Protein AF-A0A418RKP8-F1 (afdb_monomer_lite)

Foldseek 3Di:
DPPPPDFFPALCQLVVLCVVLVHDLVRLCVQLVHDSVQNVCSSRQNHWPVSVQSSQVSSQKDKFFAQFDPPDDLLLSLVVLCVVVVHDLVNLCVQLVHDSVQNVCSNVVNGTGRNSSSSSCVVSVRHMYIDGDPDDDPDSPPPPPDDPDFDWADPPVVLVLQCVLVVNEAQEELDWCDDDPQTSGHHVYYRYPRNNSLPDQDAEEYEYEHGQDPPGVLSVLVSVQVNLVVVRYQKYKYKYFPDCVDPSNVPRQQQFWKKFFDDDFDFTDDSNDTHDGDPGTIIIIMGHDDPSSVVSVCVSRVVTDIDDRD

Structure (mmCIF, N/CA/C/O backbone):
data_AF-A0A418RKP8-F1
#
_entry.id   AF-A0A418RKP8-F1
#
loop_
_atom_site.group_PDB
_atom_site.id
_atom_site.type_symbol
_atom_site.label_atom_id
_atom_site.label_alt_id
_atom_site.label_comp_id
_atom_site.label_asym_id
_atom_site.label_entity_id
_atom_site.label_seq_id
_atom_site.pdbx_PDB_ins_code
_atom_site.Cartn_x
_atom_site.Cartn_y
_atom_site.Cartn_z
_atom_site.occupancy
_atom_site.B_iso_or_equiv
_atom_site.auth_seq_id
_atom_site.auth_comp_id
_atom_site.auth_asym_id
_atom_site.auth_atom_id
_atom_site.pdbx_PDB_model_num
ATOM 1 N N . MET A 1 1 ? 3.015 -33.831 -12.540 1.00 33.31 1 MET A N 1
ATOM 2 C CA . MET A 1 1 ? 3.960 -32.837 -11.980 1.00 33.31 1 MET A CA 1
ATOM 3 C C . MET A 1 1 ? 3.757 -31.507 -12.689 1.00 33.31 1 MET A C 1
ATOM 5 O O . MET A 1 1 ? 4.254 -31.308 -13.792 1.00 33.31 1 MET A O 1
ATOM 9 N N . THR A 1 2 ? 2.961 -30.619 -12.108 1.00 28.92 2 THR A N 1
ATOM 10 C CA . THR A 1 2 ? 2.737 -29.264 -12.620 1.00 28.92 2 THR A CA 1
ATOM 11 C C . THR A 1 2 ? 4.024 -28.461 -12.438 1.00 28.92 2 THR A C 1
ATOM 13 O O . THR A 1 2 ? 4.381 -28.099 -11.320 1.00 28.92 2 THR A O 1
ATOM 16 N N . LYS A 1 3 ? 4.762 -28.214 -13.532 1.00 33.84 3 LYS A N 1
ATOM 17 C CA . LYS A 1 3 ? 5.873 -27.251 -13.537 1.00 33.84 3 LYS A CA 1
ATOM 18 C C . LYS A 1 3 ? 5.300 -25.907 -13.102 1.00 33.84 3 LYS A C 1
ATOM 20 O O . LYS A 1 3 ? 4.552 -25.290 -13.855 1.00 33.84 3 LYS A O 1
ATOM 25 N N . ASN A 1 4 ? 5.609 -25.485 -11.882 1.00 37.16 4 ASN A N 1
ATOM 26 C CA . ASN A 1 4 ? 5.228 -24.175 -11.384 1.00 37.16 4 ASN A CA 1
ATOM 27 C C . ASN A 1 4 ? 5.977 -23.144 -12.242 1.00 37.16 4 ASN A C 1
ATOM 29 O O . ASN A 1 4 ? 7.199 -23.023 -12.149 1.00 37.16 4 ASN A O 1
ATOM 33 N N . ILE A 1 5 ? 5.281 -22.506 -13.187 1.00 53.69 5 ILE A N 1
ATOM 34 C CA . ILE A 1 5 ? 5.900 -21.567 -14.125 1.00 53.69 5 ILE A CA 1
ATOM 35 C C . ILE A 1 5 ? 6.251 -20.316 -13.326 1.00 53.69 5 ILE A C 1
ATOM 37 O O . ILE A 1 5 ? 5.380 -19.510 -13.001 1.00 53.69 5 ILE A O 1
ATOM 41 N N . PHE A 1 6 ? 7.533 -20.167 -12.998 1.00 59.91 6 PHE A N 1
ATOM 42 C CA . PHE A 1 6 ? 8.054 -18.973 -12.349 1.00 59.91 6 PHE A CA 1
ATOM 43 C C . PHE A 1 6 ? 7.718 -17.735 -13.195 1.00 59.91 6 PHE A C 1
ATOM 45 O O . PHE A 1 6 ? 8.094 -17.648 -14.368 1.00 59.91 6 PHE A O 1
ATOM 52 N N . LYS A 1 7 ? 6.988 -16.786 -12.603 1.00 68.06 7 LYS A N 1
ATOM 53 C CA . LYS A 1 7 ? 6.539 -15.557 -13.261 1.00 68.06 7 LYS A CA 1
ATOM 54 C C . LYS A 1 7 ? 7.324 -14.376 -12.701 1.00 68.06 7 LYS A C 1
ATOM 56 O O . LYS A 1 7 ? 7.274 -14.115 -11.506 1.00 68.06 7 LYS A O 1
ATOM 61 N N . SER A 1 8 ? 8.033 -13.668 -13.575 1.00 76.19 8 SER A N 1
ATOM 62 C CA . SER A 1 8 ? 8.849 -12.511 -13.196 1.00 76.19 8 SER A CA 1
ATOM 63 C C . SER A 1 8 ? 7.986 -11.347 -12.696 1.00 76.19 8 SER A C 1
ATOM 65 O O . SER A 1 8 ? 7.122 -10.840 -13.422 1.00 76.19 8 SER A O 1
ATOM 67 N N . THR A 1 9 ? 8.244 -10.906 -11.463 1.00 77.50 9 THR A N 1
ATOM 68 C CA . THR A 1 9 ? 7.562 -9.765 -10.837 1.00 77.50 9 THR A CA 1
ATOM 69 C C . THR A 1 9 ? 7.905 -8.460 -11.557 1.00 77.50 9 THR A C 1
ATOM 71 O O . THR A 1 9 ? 7.001 -7.725 -11.959 1.00 77.50 9 THR A O 1
ATOM 74 N N . ILE A 1 10 ? 9.189 -8.210 -11.833 1.00 84.19 10 ILE A N 1
ATOM 75 C CA . ILE A 1 10 ? 9.655 -6.989 -12.510 1.00 84.19 10 ILE A CA 1
ATOM 76 C C . ILE A 1 10 ? 9.159 -6.883 -13.959 1.00 84.19 10 ILE A C 1
ATOM 78 O O . ILE A 1 10 ? 8.831 -5.790 -14.416 1.00 84.19 10 ILE A O 1
ATOM 82 N N . ALA A 1 11 ? 8.990 -8.005 -14.667 1.00 87.12 11 ALA A N 1
ATOM 83 C CA . ALA A 1 11 ? 8.389 -8.014 -16.002 1.00 87.12 11 ALA A CA 1
ATOM 84 C C . ALA A 1 11 ? 6.921 -7.573 -15.994 1.00 87.12 11 ALA A C 1
ATOM 86 O O . ALA A 1 11 ? 6.480 -6.806 -16.856 1.00 87.12 11 ALA A O 1
ATOM 87 N N . SER A 1 12 ? 6.161 -8.025 -14.991 1.00 84.44 12 SER A N 1
ATOM 88 C CA . SER A 1 12 ? 4.767 -7.613 -14.831 1.00 84.44 12 SER A CA 1
ATOM 89 C C . SER A 1 12 ? 4.639 -6.126 -14.487 1.00 84.44 12 SER A C 1
ATOM 91 O O . SER A 1 12 ? 3.782 -5.446 -15.058 1.00 84.44 12 SER A O 1
ATOM 93 N N . GLN A 1 13 ? 5.543 -5.604 -13.654 1.00 81.50 13 GLN A N 1
ATOM 94 C CA . GLN A 1 13 ? 5.611 -4.182 -13.316 1.00 81.50 13 GLN A CA 1
ATOM 95 C C . GLN A 1 13 ? 5.997 -3.329 -14.529 1.00 81.50 13 GLN A C 1
ATOM 97 O O . GLN A 1 13 ? 5.378 -2.293 -14.755 1.00 81.50 13 GLN A O 1
ATOM 102 N N . LEU A 1 14 ? 6.923 -3.790 -15.379 1.00 85.44 14 LEU A N 1
ATOM 103 C CA . LEU A 1 14 ? 7.283 -3.093 -16.620 1.00 85.44 14 LEU A CA 1
ATOM 104 C C . LEU A 1 14 ? 6.070 -2.948 -17.555 1.00 85.44 14 LEU A C 1
ATOM 106 O O . LEU A 1 14 ? 5.800 -1.876 -18.101 1.00 85.44 14 LEU A O 1
ATOM 110 N N . LYS A 1 15 ? 5.281 -4.022 -17.686 1.00 87.12 15 LYS A N 1
ATOM 111 C CA . LYS A 1 15 ? 4.036 -4.018 -18.466 1.00 87.12 15 LYS A CA 1
ATOM 112 C C . LYS A 1 15 ? 2.995 -3.059 -17.898 1.00 87.12 15 LYS A C 1
ATOM 114 O O . LYS A 1 15 ? 2.269 -2.4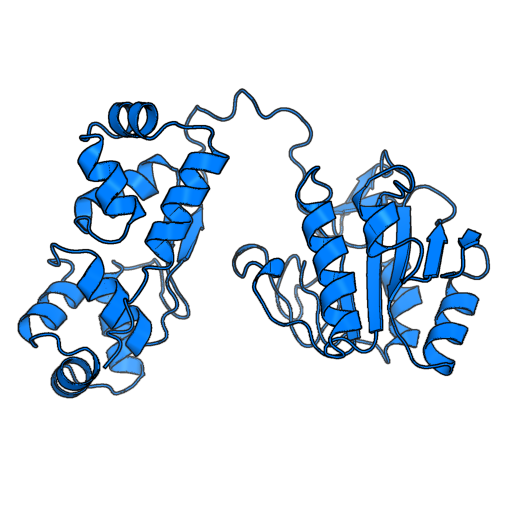14 -18.662 1.00 87.12 15 LYS A O 1
ATOM 119 N N . GLN A 1 16 ? 2.882 -3.002 -16.573 1.00 75.38 16 GLN A N 1
ATOM 120 C CA . GLN A 1 16 ? 1.991 -2.076 -15.885 1.00 75.38 16 GLN A CA 1
ATOM 121 C C . GLN A 1 16 ? 2.446 -0.630 -16.092 1.00 75.38 16 GLN A C 1
ATOM 123 O O . GLN A 1 16 ? 1.629 0.185 -16.505 1.00 75.38 16 GLN A O 1
ATOM 128 N N . ALA A 1 17 ? 3.737 -0.337 -15.935 1.00 73.75 17 ALA A N 1
ATOM 129 C CA . ALA A 1 17 ? 4.309 0.986 -16.161 1.00 73.75 17 ALA A CA 1
ATOM 130 C C . ALA A 1 17 ? 4.039 1.508 -17.577 1.00 73.75 17 ALA A C 1
ATOM 132 O O . ALA A 1 17 ? 3.537 2.622 -17.732 1.00 73.75 17 ALA A O 1
ATOM 133 N N . ARG A 1 18 ? 4.246 0.679 -18.614 1.00 87.25 18 ARG A N 1
ATOM 134 C CA . ARG A 1 18 ? 3.885 1.051 -19.994 1.00 87.25 18 ARG A CA 1
ATOM 135 C C . ARG A 1 18 ? 2.399 1.412 -20.116 1.00 87.25 18 ARG A C 1
ATOM 137 O O . ARG A 1 18 ? 2.048 2.379 -20.789 1.00 87.25 18 ARG A O 1
ATOM 144 N N . ARG A 1 19 ? 1.515 0.616 -19.503 1.00 73.56 19 ARG A N 1
ATOM 145 C CA . ARG A 1 19 ? 0.060 0.854 -19.541 1.00 73.56 19 ARG A CA 1
ATOM 146 C C . ARG A 1 19 ? -0.325 2.137 -18.811 1.00 73.56 19 ARG A C 1
ATOM 148 O O . ARG A 1 19 ? -1.149 2.879 -19.335 1.00 73.56 19 ARG A O 1
ATOM 155 N N . THR A 1 20 ? 0.282 2.412 -17.660 1.00 70.69 20 THR A N 1
ATOM 156 C CA . THR A 1 20 ? 0.087 3.659 -16.908 1.00 70.69 20 THR A CA 1
ATOM 157 C C . THR A 1 20 ? 0.537 4.870 -17.725 1.00 70.69 20 THR A C 1
ATOM 159 O O . THR A 1 20 ? -0.180 5.864 -17.783 1.00 70.69 20 THR A O 1
ATOM 162 N N . ALA A 1 21 ? 1.645 4.748 -18.460 1.00 67.69 21 ALA A N 1
ATOM 163 C CA . ALA A 1 21 ? 2.111 5.754 -19.415 1.00 67.69 21 ALA A CA 1
ATOM 164 C C . ALA A 1 21 ? 1.245 5.857 -20.692 1.00 67.69 21 ALA A C 1
ATOM 166 O O . ALA A 1 21 ? 1.569 6.624 -21.592 1.00 67.69 21 ALA A O 1
ATOM 167 N N . LYS A 1 22 ? 0.155 5.078 -20.803 1.00 78.06 22 LYS A N 1
ATOM 168 C CA . LYS A 1 22 ? -0.743 5.000 -21.972 1.00 78.06 22 LYS A CA 1
ATOM 169 C C . LYS A 1 22 ? -0.028 4.665 -23.291 1.00 78.06 22 LYS A C 1
ATOM 171 O O . LYS A 1 22 ? -0.549 4.935 -24.370 1.00 78.06 22 LYS A O 1
ATOM 176 N N . LEU A 1 23 ? 1.134 4.016 -23.224 1.00 73.69 23 LEU A N 1
ATOM 177 C CA . LEU A 1 23 ? 1.908 3.634 -24.402 1.00 73.69 23 LEU A CA 1
ATOM 178 C C . LEU A 1 23 ? 1.460 2.267 -24.926 1.00 73.69 23 LEU A C 1
ATOM 180 O O . LEU A 1 23 ? 1.312 1.297 -24.174 1.00 73.69 23 LEU A O 1
ATOM 184 N N . THR A 1 24 ? 1.291 2.141 -26.241 1.00 89.06 24 THR A N 1
ATOM 185 C CA . THR A 1 24 ? 1.155 0.817 -26.866 1.00 89.06 24 THR A CA 1
ATOM 186 C C . THR A 1 24 ? 2.517 0.113 -26.902 1.00 89.06 24 THR A C 1
ATOM 188 O O . THR A 1 24 ? 3.559 0.758 -26.791 1.00 89.06 24 THR A O 1
ATOM 191 N N . GLN A 1 25 ? 2.547 -1.218 -27.062 1.00 89.62 25 GLN A N 1
ATOM 192 C CA . GLN A 1 25 ? 3.823 -1.930 -27.257 1.00 89.62 25 GLN A CA 1
ATOM 193 C C . GLN A 1 25 ? 4.569 -1.423 -28.499 1.00 89.62 25 GLN A C 1
ATOM 195 O O . GLN A 1 25 ? 5.792 -1.391 -28.488 1.00 89.62 25 GLN A O 1
ATOM 200 N N . LYS A 1 26 ? 3.832 -1.010 -29.539 1.00 87.06 26 LYS A N 1
ATOM 201 C CA . LYS A 1 26 ? 4.388 -0.411 -30.754 1.00 87.06 26 LYS A CA 1
ATOM 202 C C . LYS A 1 26 ? 5.031 0.945 -30.456 1.00 87.06 26 LYS A C 1
ATOM 204 O O . LYS A 1 26 ? 6.209 1.118 -30.728 1.00 87.06 26 LYS A O 1
ATOM 209 N N . SER A 1 27 ? 4.298 1.845 -29.802 1.00 75.75 27 SER A N 1
ATOM 210 C CA . SER A 1 27 ? 4.797 3.181 -29.450 1.00 75.75 27 SER A CA 1
ATOM 211 C C . SER A 1 27 ? 6.017 3.114 -28.526 1.00 75.75 27 SER A C 1
ATOM 213 O O . SER A 1 27 ? 6.982 3.835 -28.730 1.00 75.75 27 SER A O 1
ATOM 215 N N . LEU A 1 28 ? 6.023 2.213 -27.534 1.00 80.94 28 LEU A N 1
ATOM 216 C CA . LEU A 1 28 ? 7.197 2.034 -26.673 1.00 80.94 28 LEU A CA 1
ATOM 217 C C . LEU A 1 28 ? 8.393 1.448 -27.440 1.00 80.94 28 LEU A C 1
ATOM 219 O O . LEU A 1 28 ? 9.523 1.857 -27.201 1.00 80.94 28 LEU A O 1
ATOM 223 N N . ALA A 1 29 ? 8.155 0.503 -28.354 1.00 84.31 29 ALA A N 1
ATOM 224 C CA . ALA A 1 29 ? 9.203 -0.070 -29.195 1.00 84.31 29 ALA A CA 1
ATOM 225 C C . ALA A 1 29 ? 9.891 1.009 -30.052 1.00 84.31 29 ALA A C 1
ATOM 227 O O . ALA A 1 29 ? 11.118 1.040 -30.116 1.00 84.31 29 ALA A O 1
ATOM 228 N N . GLU A 1 30 ? 9.107 1.928 -30.624 1.00 78.00 30 GLU A N 1
ATOM 229 C CA . GLU A 1 30 ? 9.600 3.087 -31.379 1.00 78.00 30 GLU A CA 1
ATOM 230 C C . GLU A 1 30 ? 10.429 4.034 -30.495 1.00 78.00 30 GLU A C 1
ATOM 232 O O . GLU A 1 30 ? 11.553 4.364 -30.861 1.00 78.00 30 GLU A O 1
ATOM 237 N N . ILE A 1 31 ? 9.940 4.394 -29.299 1.00 74.81 31 ILE A N 1
ATOM 238 C CA . ILE A 1 31 ? 10.651 5.298 -28.370 1.00 74.81 31 ILE A CA 1
ATOM 239 C C . ILE A 1 31 ? 11.992 4.703 -27.909 1.00 74.81 31 ILE A C 1
ATOM 241 O O . ILE A 1 31 ? 13.003 5.397 -27.871 1.00 74.81 31 ILE A O 1
ATOM 245 N N . VAL A 1 32 ? 12.018 3.416 -27.551 1.00 81.56 32 VAL A N 1
ATOM 246 C CA . VAL A 1 32 ? 13.231 2.738 -27.049 1.00 81.56 32 VAL A CA 1
ATOM 247 C C . VAL A 1 32 ? 14.201 2.388 -28.196 1.00 81.56 32 VAL A C 1
ATOM 249 O O . VAL A 1 32 ? 15.379 2.087 -27.962 1.00 81.56 32 VAL A O 1
ATOM 252 N N . GLY A 1 33 ? 13.718 2.379 -29.443 1.00 86.31 33 GLY A N 1
ATOM 253 C CA . GLY A 1 33 ? 14.464 1.915 -30.612 1.00 86.31 33 GLY A CA 1
ATOM 254 C C . GLY A 1 33 ? 14.723 0.406 -30.577 1.00 86.31 33 GLY A C 1
ATOM 255 O O . GLY A 1 33 ? 15.864 -0.034 -30.719 1.00 86.31 33 GLY A O 1
ATOM 256 N N . VAL A 1 34 ? 13.689 -0.397 -30.307 1.00 90.38 34 VAL A N 1
ATOM 257 C CA . VAL A 1 34 ? 13.746 -1.874 -30.299 1.00 90.38 34 VAL A CA 1
ATOM 258 C C . VAL A 1 34 ? 12.549 -2.471 -31.037 1.00 90.38 34 VAL A C 1
ATOM 260 O O . VAL A 1 34 ? 11.602 -1.776 -31.383 1.00 90.38 34 VAL A O 1
ATOM 263 N N . SER A 1 35 ? 12.558 -3.783 -31.277 1.00 94.38 35 SER A N 1
ATOM 264 C CA . SER A 1 35 ? 11.435 -4.458 -31.934 1.00 94.38 35 SER A CA 1
ATOM 265 C C . SER A 1 35 ? 10.233 -4.658 -30.989 1.00 94.38 35 SER A C 1
ATOM 267 O O . SER A 1 35 ? 10.391 -4.829 -29.777 1.00 94.38 35 SER A O 1
ATOM 269 N N . ILE A 1 36 ? 9.012 -4.728 -31.534 1.00 95.06 36 ILE A N 1
ATOM 270 C CA . ILE A 1 36 ? 7.803 -5.077 -30.756 1.00 95.06 36 ILE A CA 1
ATOM 271 C C . ILE A 1 36 ? 7.951 -6.444 -30.050 1.00 95.06 36 ILE A C 1
ATOM 273 O O . ILE A 1 36 ? 7.583 -6.546 -28.873 1.00 95.06 36 ILE A O 1
ATOM 277 N N . PRO A 1 37 ? 8.502 -7.500 -30.692 1.00 96.38 37 PRO A N 1
ATOM 278 C CA . PRO A 1 37 ? 8.840 -8.744 -30.002 1.00 96.38 37 PRO A CA 1
ATOM 279 C C . PRO A 1 37 ? 9.748 -8.552 -28.783 1.00 96.38 37 PRO A C 1
ATOM 281 O O . PRO A 1 37 ? 9.503 -9.188 -27.759 1.00 96.38 37 PRO A O 1
ATOM 284 N N . THR A 1 38 ? 10.733 -7.650 -28.844 1.00 92.81 38 THR A N 1
ATOM 285 C CA . THR A 1 38 ? 11.620 -7.339 -27.710 1.00 92.81 38 THR A CA 1
ATOM 286 C C . THR A 1 38 ? 10.832 -6.783 -26.521 1.00 92.81 38 THR A C 1
ATOM 288 O O . THR A 1 38 ? 11.013 -7.259 -25.400 1.00 92.81 38 THR A O 1
ATOM 291 N N . ILE A 1 39 ? 9.889 -5.858 -26.757 1.00 93.62 39 ILE A N 1
ATOM 292 C CA . ILE A 1 39 ? 8.984 -5.356 -25.706 1.00 93.62 39 ILE A CA 1
ATOM 293 C C . ILE A 1 39 ? 8.151 -6.501 -25.114 1.00 93.62 39 ILE A C 1
ATOM 295 O O . ILE A 1 39 ? 8.071 -6.647 -23.895 1.00 93.62 39 ILE A O 1
ATOM 299 N N . ARG A 1 40 ? 7.558 -7.358 -25.957 1.00 94.50 40 ARG A N 1
ATOM 300 C CA . ARG A 1 40 ? 6.753 -8.507 -25.495 1.00 94.50 40 ARG A CA 1
ATOM 301 C C . ARG A 1 40 ? 7.567 -9.480 -24.645 1.00 94.50 40 ARG A C 1
ATOM 303 O O . ARG A 1 40 ? 7.077 -9.964 -23.625 1.00 94.50 40 ARG A O 1
ATOM 310 N N . GLN A 1 41 ? 8.797 -9.776 -25.056 1.00 92.62 41 GLN A N 1
ATOM 311 C CA . GLN A 1 41 ? 9.688 -10.665 -24.317 1.00 92.62 41 GLN A CA 1
ATOM 312 C C . GLN A 1 41 ? 10.065 -10.062 -22.961 1.00 92.62 41 GLN A C 1
ATOM 314 O O . GLN A 1 41 ? 9.939 -10.759 -21.953 1.00 92.62 41 GLN A O 1
ATOM 319 N N . ALA A 1 42 ? 10.414 -8.773 -22.910 1.00 91.75 42 ALA A N 1
ATOM 320 C CA . ALA A 1 42 ? 10.696 -8.059 -21.664 1.00 91.75 42 ALA A CA 1
ATOM 321 C C . ALA A 1 42 ? 9.495 -8.081 -20.699 1.00 91.75 42 ALA A C 1
ATOM 323 O O . ALA A 1 42 ? 9.640 -8.484 -19.549 1.00 91.75 42 ALA A O 1
ATOM 324 N N . GLU A 1 43 ? 8.287 -7.771 -21.181 1.00 92.06 43 GLU A N 1
ATOM 325 C CA . GLU A 1 43 ? 7.046 -7.798 -20.381 1.00 92.06 43 GLU A CA 1
ATOM 326 C C . GLU A 1 43 ? 6.611 -9.200 -19.927 1.00 92.06 43 GLU A C 1
ATOM 328 O O . GLU A 1 43 ? 5.778 -9.339 -19.029 1.00 92.06 43 GLU A O 1
ATOM 333 N N . SER A 1 44 ? 7.133 -10.250 -20.563 1.00 88.38 44 SER A N 1
ATOM 334 C CA . SER A 1 44 ? 6.867 -11.646 -20.191 1.00 88.38 44 SER A CA 1
ATOM 335 C C . SER A 1 44 ? 7.967 -12.271 -19.328 1.00 88.38 44 SER A C 1
ATOM 337 O O . SER A 1 44 ? 7.827 -13.424 -18.924 1.00 88.38 44 SER A O 1
ATOM 339 N N . GLY A 1 45 ? 9.054 -11.539 -19.054 1.00 86.44 45 GLY A N 1
ATOM 340 C CA . GLY A 1 45 ? 10.216 -12.034 -18.308 1.00 86.44 45 GLY A CA 1
ATOM 341 C C . GLY A 1 45 ? 11.136 -12.958 -19.113 1.00 86.44 45 GLY A C 1
ATOM 342 O O . GLY A 1 45 ? 12.021 -13.593 -18.548 1.00 86.44 45 GLY A O 1
ATOM 343 N N . LYS A 1 46 ? 10.929 -13.053 -20.433 1.00 87.75 46 LYS A N 1
ATOM 344 C CA . LYS A 1 46 ? 11.706 -13.895 -21.361 1.00 87.75 46 LYS A CA 1
ATOM 345 C C . LYS A 1 46 ? 12.735 -13.106 -22.179 1.00 87.75 46 LYS A C 1
ATOM 347 O O . LYS A 1 46 ? 13.344 -13.663 -23.083 1.00 87.75 46 LYS A O 1
ATOM 352 N N . GLY A 1 47 ? 12.873 -11.808 -21.912 1.00 88.50 47 GLY A N 1
ATOM 353 C CA . GLY A 1 47 ? 13.794 -10.922 -22.619 1.00 88.50 47 GLY A CA 1
ATOM 354 C C . GLY A 1 47 ? 15.231 -10.995 -22.105 1.00 88.50 47 GLY A C 1
ATOM 355 O O . GLY A 1 47 ? 15.537 -11.630 -21.089 1.00 88.50 47 GLY A O 1
ATOM 356 N N . THR A 1 48 ? 16.111 -10.291 -22.809 1.00 90.06 48 THR A N 1
ATOM 357 C CA . THR A 1 48 ? 17.494 -10.090 -22.379 1.00 90.06 48 THR A CA 1
ATOM 358 C C . THR A 1 48 ? 17.567 -9.058 -21.255 1.00 90.06 48 THR A C 1
ATOM 360 O O . THR A 1 48 ? 16.723 -8.163 -21.150 1.00 90.06 48 THR A O 1
ATOM 363 N N . TYR A 1 49 ? 18.600 -9.169 -20.425 1.00 88.00 49 TYR A N 1
ATOM 364 C CA . TYR A 1 49 ? 18.885 -8.226 -19.348 1.00 88.00 49 TYR A CA 1
ATOM 365 C C . TYR A 1 49 ? 19.085 -6.805 -19.894 1.00 88.00 49 TYR A C 1
ATOM 367 O O . TYR A 1 49 ? 18.404 -5.877 -19.470 1.00 88.00 49 TYR A O 1
ATOM 375 N N . SER A 1 50 ? 19.927 -6.649 -20.920 1.00 88.50 50 SER A N 1
ATOM 376 C CA . SER A 1 50 ? 20.203 -5.345 -21.539 1.00 88.50 50 SER A CA 1
ATOM 377 C C . SER A 1 50 ? 18.939 -4.671 -22.085 1.00 88.50 50 SER A C 1
ATOM 379 O O . SER A 1 50 ? 18.673 -3.510 -21.771 1.00 88.50 50 SER A O 1
ATOM 381 N N . SER A 1 51 ? 18.110 -5.397 -22.848 1.00 90.31 51 SER A N 1
ATOM 382 C CA . SER A 1 51 ? 16.879 -4.815 -23.389 1.00 90.31 51 SER A CA 1
ATOM 383 C C . SER A 1 51 ? 15.882 -4.467 -22.288 1.00 90.31 51 SER A C 1
ATOM 385 O O . SER A 1 51 ? 15.249 -3.420 -22.370 1.00 90.31 51 SER A O 1
ATOM 387 N N . PHE A 1 52 ? 15.757 -5.298 -21.248 1.00 92.88 52 PHE A N 1
ATOM 388 C CA . PHE A 1 52 ? 14.868 -5.013 -20.122 1.00 92.88 52 PHE A CA 1
ATOM 389 C C . PHE A 1 52 ? 15.237 -3.700 -19.423 1.00 92.88 52 PHE A C 1
ATOM 391 O O . PHE A 1 52 ? 14.374 -2.841 -19.250 1.00 92.88 52 PHE A O 1
ATOM 398 N N . PHE A 1 53 ? 16.514 -3.520 -19.077 1.00 90.12 53 PHE A N 1
ATOM 399 C CA . PHE A 1 53 ? 16.985 -2.312 -18.398 1.00 90.12 53 PHE A CA 1
ATOM 400 C C . PHE A 1 53 ? 16.863 -1.072 -19.278 1.00 90.12 53 PHE A C 1
ATOM 402 O O . PHE A 1 53 ? 16.397 -0.047 -18.794 1.00 90.12 53 PHE A O 1
ATOM 409 N N . LYS A 1 54 ? 17.163 -1.182 -20.578 1.00 88.12 54 LYS A N 1
ATOM 410 C CA . LYS A 1 54 ? 16.958 -0.081 -21.531 1.00 88.12 54 LYS A CA 1
ATOM 411 C C . LYS A 1 54 ? 15.493 0.372 -21.574 1.00 88.12 54 LYS A C 1
ATOM 413 O O . LYS A 1 54 ? 15.207 1.568 -21.583 1.00 88.12 54 LYS A O 1
ATOM 418 N N . ILE A 1 55 ? 14.552 -0.577 -21.588 1.00 88.25 55 ILE A N 1
ATOM 419 C CA . ILE A 1 55 ? 13.113 -0.275 -21.588 1.00 88.25 55 ILE A CA 1
ATOM 420 C C . ILE A 1 55 ? 12.690 0.345 -20.251 1.00 88.25 55 ILE A C 1
ATOM 422 O O . ILE A 1 55 ? 11.955 1.330 -20.252 1.00 88.25 55 ILE A O 1
ATOM 426 N N . ALA A 1 56 ? 13.146 -0.212 -19.125 1.00 86.31 56 ALA A N 1
ATOM 427 C CA . ALA A 1 56 ? 12.855 0.321 -17.796 1.00 86.31 56 ALA A CA 1
ATOM 428 C C . ALA A 1 56 ? 13.361 1.763 -17.657 1.00 86.31 56 ALA A C 1
ATOM 430 O O . ALA A 1 56 ? 12.589 2.645 -17.293 1.00 86.31 56 ALA A O 1
ATOM 431 N N . GLU A 1 57 ? 14.603 2.023 -18.060 1.00 84.62 57 GLU A N 1
ATOM 432 C CA . GLU A 1 57 ? 15.210 3.352 -18.030 1.00 84.62 57 GLU A CA 1
ATOM 433 C C . GLU A 1 57 ? 14.461 4.351 -18.918 1.00 84.62 57 GLU A C 1
ATOM 435 O O . GLU A 1 57 ? 14.197 5.471 -18.493 1.00 84.62 57 GLU A O 1
ATOM 440 N N . THR A 1 58 ? 14.031 3.932 -20.113 1.00 80.25 58 THR A N 1
ATOM 441 C CA . THR A 1 58 ? 13.217 4.777 -21.008 1.00 80.25 58 THR A CA 1
ATOM 442 C C . THR A 1 58 ? 11.866 5.143 -20.385 1.00 80.25 58 THR A C 1
ATOM 444 O O . THR A 1 58 ? 11.331 6.221 -20.630 1.00 80.25 58 THR A O 1
ATOM 447 N N . LEU A 1 59 ? 11.314 4.258 -19.552 1.00 77.44 59 LEU A N 1
ATOM 448 C CA . LEU A 1 59 ? 10.109 4.517 -18.762 1.00 77.44 59 LEU A CA 1
ATOM 449 C C . LEU A 1 59 ? 10.393 5.307 -17.469 1.00 77.44 59 LEU A C 1
ATOM 451 O O . LEU A 1 59 ? 9.474 5.513 -16.679 1.00 77.44 59 LEU A O 1
ATOM 455 N N . GLY A 1 60 ? 11.635 5.747 -17.245 1.00 77.38 60 GLY A N 1
ATOM 456 C CA . GLY A 1 60 ? 12.052 6.473 -16.044 1.00 77.38 60 GLY A CA 1
ATOM 457 C C . GLY A 1 60 ? 12.157 5.587 -14.801 1.00 77.38 60 GLY A C 1
ATOM 458 O O . GLY A 1 60 ? 11.986 6.074 -13.685 1.00 77.38 60 GLY A O 1
ATOM 459 N N . LEU A 1 61 ? 12.389 4.285 -14.978 1.00 83.50 61 LEU A N 1
ATOM 460 C CA . LEU A 1 61 ? 12.420 3.293 -13.907 1.00 83.50 61 LEU A CA 1
ATOM 461 C C . LEU A 1 61 ? 13.807 2.666 -13.759 1.00 83.50 61 LEU A C 1
ATOM 463 O O . LEU A 1 61 ? 14.513 2.428 -14.738 1.00 83.50 61 LEU A O 1
ATOM 467 N N . GLU A 1 62 ? 14.151 2.306 -12.529 1.00 86.88 62 GLU A N 1
ATOM 468 C CA . GLU A 1 62 ? 15.308 1.485 -12.196 1.00 86.88 62 GLU A CA 1
ATOM 469 C C . GLU A 1 62 ? 14.894 0.241 -11.404 1.00 86.88 62 GLU A C 1
ATOM 471 O O . GLU A 1 62 ? 13.938 0.258 -10.625 1.00 86.88 62 GLU A O 1
ATOM 476 N N . VAL A 1 63 ? 15.607 -0.867 -11.620 1.00 86.88 63 VAL A N 1
ATOM 477 C CA . VAL A 1 63 ? 15.388 -2.110 -10.870 1.00 86.88 63 VAL A CA 1
ATOM 478 C C . VAL A 1 63 ? 16.098 -2.016 -9.528 1.00 86.88 63 VAL A C 1
ATOM 480 O O . VAL A 1 63 ? 17.283 -1.700 -9.463 1.00 86.88 63 VAL A O 1
ATOM 483 N N . THR A 1 64 ? 15.390 -2.352 -8.459 1.00 83.94 64 THR A N 1
ATOM 484 C CA . THR A 1 64 ? 15.933 -2.459 -7.106 1.00 83.94 64 THR A CA 1
ATOM 485 C C . THR A 1 64 ? 15.333 -3.674 -6.389 1.00 83.94 64 THR A C 1
ATOM 487 O O . THR A 1 64 ? 14.577 -4.445 -6.981 1.00 83.94 64 THR A O 1
ATOM 490 N N . GLY A 1 65 ? 15.671 -3.879 -5.118 1.00 79.81 65 GLY A N 1
ATOM 491 C CA . GLY A 1 65 ? 15.094 -4.937 -4.295 1.00 79.81 65 GLY A CA 1
ATOM 492 C C . GLY A 1 65 ? 15.357 -4.746 -2.804 1.00 79.81 65 GLY A C 1
ATOM 493 O O . GLY A 1 65 ? 16.117 -3.877 -2.375 1.00 79.81 65 GLY A O 1
ATOM 494 N N . ARG A 1 66 ? 14.735 -5.597 -1.989 1.00 73.62 66 ARG A N 1
ATOM 495 C CA . ARG A 1 66 ? 14.968 -5.697 -0.546 1.00 73.62 66 ARG A CA 1
ATOM 496 C C . ARG A 1 66 ? 16.450 -5.906 -0.276 1.00 73.62 66 ARG A C 1
ATOM 498 O O . ARG A 1 66 ? 17.050 -6.872 -0.742 1.00 73.62 66 ARG A O 1
ATOM 505 N N . ASN A 1 67 ? 17.020 -5.021 0.537 1.00 67.62 67 ASN A N 1
ATOM 506 C CA . ASN A 1 67 ? 18.430 -5.049 0.919 1.00 67.62 67 ASN A CA 1
ATOM 507 C C . ASN A 1 67 ? 19.435 -4.965 -0.248 1.00 67.62 67 ASN A C 1
ATOM 509 O O . ASN A 1 67 ? 20.605 -5.309 -0.065 1.00 67.62 67 ASN A O 1
ATOM 513 N N . ILE A 1 68 ? 19.001 -4.505 -1.420 1.00 77.94 68 ILE A N 1
ATOM 514 C CA . ILE A 1 68 ? 19.873 -4.180 -2.548 1.00 77.94 68 ILE A CA 1
ATOM 515 C C . ILE A 1 68 ? 20.188 -2.688 -2.473 1.00 77.94 68 ILE A C 1
ATOM 517 O O . ILE A 1 68 ? 19.287 -1.857 -2.403 1.00 77.94 68 ILE A O 1
ATOM 521 N N . LYS A 1 69 ? 21.479 -2.341 -2.457 1.00 72.06 69 LYS A N 1
ATOM 522 C CA . LYS A 1 69 ? 21.923 -0.948 -2.572 1.00 72.06 69 LYS A CA 1
ATOM 523 C C . LYS A 1 69 ? 22.087 -0.608 -4.052 1.00 72.06 69 LYS A C 1
ATOM 525 O O . LYS A 1 69 ? 22.813 -1.309 -4.747 1.00 72.06 69 LYS A O 1
ATOM 530 N N . ASN A 1 70 ? 21.495 0.497 -4.501 1.00 66.12 70 ASN A N 1
ATOM 531 C CA . ASN A 1 70 ? 21.582 0.960 -5.897 1.00 66.12 70 ASN A CA 1
ATOM 532 C C . ASN A 1 70 ? 22.907 1.675 -6.226 1.00 66.12 70 ASN A C 1
ATOM 534 O O . ASN A 1 70 ? 23.031 2.322 -7.257 1.00 66.12 70 ASN A O 1
ATOM 538 N N . THR A 1 71 ? 23.902 1.579 -5.343 1.00 67.19 71 THR A N 1
ATOM 539 C CA . THR A 1 71 ? 25.244 2.145 -5.543 1.00 67.19 71 THR A CA 1
ATOM 540 C C . THR A 1 71 ? 26.119 1.290 -6.462 1.00 67.19 71 THR A C 1
ATOM 542 O O . THR A 1 71 ? 27.214 1.707 -6.813 1.00 67.19 71 THR A O 1
ATOM 545 N N . VAL A 1 72 ? 25.670 0.077 -6.793 1.00 78.44 72 VAL A N 1
ATOM 546 C CA . VAL A 1 72 ? 26.364 -0.904 -7.640 1.00 78.44 72 VAL A CA 1
ATOM 547 C C . VAL A 1 72 ? 25.365 -1.532 -8.612 1.00 78.44 72 VAL A C 1
ATOM 549 O O . VAL A 1 72 ? 24.151 -1.361 -8.457 1.00 78.44 72 VAL A O 1
ATOM 552 N N . SER A 1 73 ? 25.851 -2.269 -9.612 1.00 85.81 73 SER A N 1
ATOM 553 C CA . SER A 1 73 ? 24.967 -2.969 -10.551 1.00 85.81 73 SER A CA 1
ATOM 554 C C . SER A 1 73 ? 24.099 -4.019 -9.839 1.00 85.81 73 SER A C 1
ATOM 556 O O . SER A 1 73 ? 24.467 -4.547 -8.785 1.00 85.81 73 SER A O 1
ATOM 558 N N . LEU A 1 74 ? 22.944 -4.369 -10.422 1.00 87.56 74 LEU A N 1
ATOM 559 C CA . LEU A 1 74 ? 22.044 -5.370 -9.832 1.00 87.56 74 LEU A CA 1
ATOM 560 C C . LEU A 1 74 ? 22.757 -6.715 -9.607 1.00 87.56 74 LEU A C 1
ATOM 562 O O . LEU A 1 74 ? 22.567 -7.354 -8.573 1.00 87.56 74 LEU A O 1
ATOM 566 N N . GLY A 1 75 ? 23.594 -7.126 -10.561 1.00 88.75 75 GLY A N 1
ATOM 567 C CA . GLY A 1 75 ? 24.406 -8.335 -10.464 1.00 88.75 75 GLY A CA 1
ATOM 568 C C . GLY A 1 75 ? 25.329 -8.334 -9.246 1.00 88.75 75 GLY A C 1
ATOM 569 O O . GLY A 1 75 ? 25.280 -9.249 -8.419 1.00 88.75 75 GLY A O 1
ATOM 570 N N . GLU A 1 76 ? 26.109 -7.265 -9.087 1.00 88.75 76 GLU A N 1
ATOM 571 C CA . GLU A 1 76 ? 27.023 -7.096 -7.954 1.00 88.75 76 GLU A CA 1
ATOM 572 C C . GLU A 1 76 ? 26.266 -7.058 -6.624 1.00 88.75 76 GLU A C 1
ATOM 574 O O . GLU A 1 76 ? 26.667 -7.712 -5.657 1.00 88.75 76 GLU A O 1
ATOM 579 N N . ALA A 1 77 ? 25.131 -6.355 -6.575 1.00 88.69 77 ALA A N 1
ATOM 580 C CA . ALA A 1 77 ? 24.302 -6.288 -5.379 1.00 88.69 77 ALA A CA 1
ATOM 581 C C . ALA A 1 77 ? 23.759 -7.664 -4.961 1.00 88.69 77 ALA A C 1
ATOM 583 O O . ALA A 1 77 ? 23.759 -7.985 -3.769 1.00 88.69 77 ALA A O 1
ATOM 584 N N . LEU A 1 78 ? 23.343 -8.502 -5.917 1.00 90.75 78 LEU A N 1
ATOM 585 C CA . LEU A 1 78 ? 22.926 -9.881 -5.644 1.00 90.75 78 LEU A CA 1
ATOM 586 C C . LEU A 1 78 ? 24.093 -10.728 -5.119 1.00 90.75 78 LEU A C 1
ATOM 588 O O . LEU A 1 78 ? 23.911 -11.504 -4.179 1.00 90.75 78 LEU A O 1
ATOM 592 N N . GLY A 1 79 ? 25.302 -10.538 -5.655 1.00 90.69 79 GLY A N 1
ATOM 593 C CA . GLY A 1 79 ? 26.512 -11.193 -5.150 1.00 90.69 79 GLY A CA 1
ATOM 594 C C . GLY A 1 79 ? 26.854 -10.792 -3.712 1.00 90.69 79 GLY A C 1
ATOM 595 O O . GLY A 1 79 ? 27.168 -11.649 -2.881 1.00 90.69 79 GLY A O 1
ATOM 596 N N . ILE A 1 80 ? 26.738 -9.502 -3.383 1.00 90.44 80 ILE A N 1
ATOM 597 C CA . ILE A 1 80 ? 26.917 -8.986 -2.017 1.00 90.44 80 ILE A CA 1
ATOM 598 C C . ILE A 1 80 ? 25.861 -9.580 -1.079 1.00 90.44 80 ILE A C 1
ATOM 600 O O . ILE A 1 80 ? 26.202 -10.080 -0.004 1.00 90.44 80 ILE A O 1
ATOM 604 N N . LEU A 1 81 ? 24.589 -9.576 -1.489 1.00 89.25 81 LEU A N 1
ATOM 605 C CA . LEU A 1 81 ? 23.488 -10.117 -0.693 1.00 89.25 81 LEU A CA 1
ATOM 606 C C . LEU A 1 81 ? 23.679 -11.610 -0.407 1.00 89.25 81 LEU A C 1
ATOM 608 O O . LEU A 1 81 ? 23.539 -12.034 0.741 1.00 89.25 81 LEU A O 1
ATOM 612 N N . ARG A 1 82 ? 24.071 -12.391 -1.421 1.00 93.50 82 ARG A N 1
ATOM 613 C CA . ARG A 1 82 ? 24.394 -13.815 -1.275 1.00 93.50 82 ARG A CA 1
ATOM 614 C C . ARG A 1 82 ? 25.497 -14.037 -0.240 1.00 93.50 82 ARG A C 1
ATOM 616 O O . ARG A 1 82 ? 25.344 -14.881 0.642 1.00 93.50 82 ARG A O 1
ATOM 623 N N . LYS A 1 83 ? 26.603 -13.289 -0.342 1.00 92.31 83 LYS A N 1
ATOM 624 C CA . LYS A 1 83 ? 27.731 -13.384 0.603 1.00 92.31 83 LYS A CA 1
ATOM 625 C C . LYS A 1 83 ? 27.294 -13.032 2.026 1.00 92.31 83 LYS A C 1
ATOM 627 O O . LYS A 1 83 ? 27.653 -13.741 2.957 1.00 92.31 83 LYS A O 1
ATOM 632 N N . ARG A 1 84 ? 26.455 -12.006 2.191 1.00 89.69 84 ARG A N 1
ATOM 633 C CA . ARG A 1 84 ? 25.904 -11.598 3.494 1.00 89.69 84 ARG A CA 1
ATOM 634 C C . ARG A 1 84 ? 24.983 -12.653 4.117 1.00 89.69 84 ARG A C 1
ATOM 636 O O . ARG A 1 84 ? 24.929 -12.761 5.333 1.00 89.69 84 ARG A O 1
ATOM 643 N N . GLN A 1 85 ? 24.282 -13.436 3.297 1.00 89.94 85 GLN A N 1
ATOM 644 C CA . GLN A 1 85 ? 23.480 -14.585 3.742 1.00 89.94 85 GLN A CA 1
ATOM 645 C C . GLN A 1 85 ? 24.317 -15.861 3.954 1.00 89.94 85 GLN A C 1
ATOM 647 O O . GLN A 1 85 ? 23.759 -16.918 4.231 1.00 89.94 85 GLN A O 1
ATOM 652 N N . ASN A 1 86 ? 25.645 -15.781 3.811 1.00 92.12 86 ASN A N 1
ATOM 653 C CA . ASN A 1 86 ? 26.577 -16.902 3.927 1.00 92.12 86 ASN A CA 1
ATOM 654 C C . ASN A 1 86 ? 26.274 -18.075 2.965 1.00 92.12 86 ASN A C 1
ATOM 656 O O . ASN A 1 86 ? 26.515 -19.243 3.268 1.00 92.12 86 ASN A O 1
ATOM 660 N N . ILE A 1 87 ? 25.733 -17.771 1.778 1.00 91.75 87 ILE A N 1
ATOM 661 C CA . ILE A 1 87 ? 25.391 -18.770 0.757 1.00 91.75 87 ILE A CA 1
ATOM 662 C C . ILE A 1 87 ? 26.551 -18.892 -0.235 1.00 91.75 87 ILE A C 1
ATOM 664 O O . ILE A 1 87 ? 26.942 -17.919 -0.877 1.00 91.75 87 ILE A O 1
ATOM 668 N N . SER A 1 88 ? 27.100 -20.093 -0.430 1.00 94.38 88 SER A N 1
ATOM 669 C CA . SER A 1 88 ? 28.126 -20.321 -1.462 1.00 94.38 88 SER A CA 1
ATOM 670 C C . SER A 1 88 ? 27.525 -20.337 -2.879 1.00 94.38 88 SER A C 1
ATOM 672 O O . SER A 1 88 ? 26.347 -20.653 -3.054 1.00 94.38 88 SER A O 1
ATOM 674 N N . ILE A 1 89 ? 28.331 -20.071 -3.919 1.00 92.50 89 ILE A N 1
ATOM 675 C CA . ILE A 1 89 ? 27.892 -20.220 -5.325 1.00 92.50 89 ILE A CA 1
ATOM 676 C C . ILE A 1 89 ? 27.402 -21.652 -5.594 1.00 92.50 89 ILE A C 1
ATOM 678 O O . ILE A 1 89 ? 26.407 -21.844 -6.287 1.00 92.50 89 ILE A O 1
ATOM 682 N N . ARG A 1 90 ? 28.051 -22.666 -5.006 1.00 92.81 90 ARG A N 1
ATOM 683 C CA . ARG A 1 90 ? 27.654 -24.075 -5.148 1.00 92.81 90 ARG A CA 1
ATOM 684 C C . ARG A 1 90 ? 26.293 -24.350 -4.503 1.00 92.81 90 ARG A C 1
ATOM 686 O O . ARG A 1 90 ? 25.460 -25.026 -5.101 1.00 92.81 90 ARG A O 1
ATOM 693 N N . SER A 1 91 ? 26.049 -23.789 -3.319 1.00 91.75 91 SER A N 1
ATOM 694 C CA . SER A 1 91 ? 24.762 -23.894 -2.622 1.00 91.75 91 SER A CA 1
ATOM 695 C C . SER A 1 91 ? 23.649 -23.213 -3.420 1.00 91.75 91 SER A C 1
ATOM 697 O O . SER A 1 91 ? 22.603 -23.817 -3.649 1.00 91.75 91 SER A O 1
ATOM 699 N N . LEU A 1 92 ? 23.891 -21.994 -3.913 1.00 91.06 92 LEU A N 1
ATOM 700 C CA . LEU A 1 92 ? 22.923 -21.261 -4.733 1.00 91.06 92 LEU A CA 1
ATOM 701 C C . LEU A 1 92 ? 22.663 -21.951 -6.079 1.00 91.06 92 LEU A C 1
ATOM 703 O O . L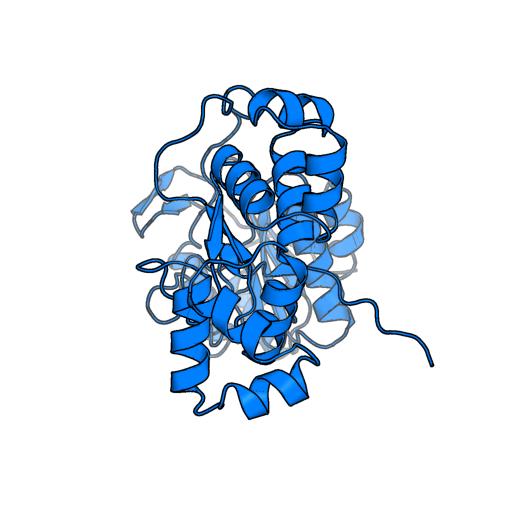EU A 1 92 ? 21.530 -21.955 -6.550 1.00 91.06 92 LEU A O 1
ATOM 707 N N . SER A 1 93 ? 23.680 -22.574 -6.679 1.00 94.06 93 SER A N 1
ATOM 708 C CA . SER A 1 93 ? 23.547 -23.369 -7.906 1.00 94.06 93 SER A CA 1
ATOM 709 C C . SER A 1 93 ? 22.587 -24.537 -7.702 1.00 94.06 93 SER A C 1
ATOM 711 O O . SER A 1 93 ? 21.670 -24.715 -8.501 1.00 94.06 93 SER A O 1
ATOM 713 N N . ARG A 1 94 ? 22.714 -25.262 -6.579 1.00 90.69 94 ARG A N 1
ATOM 714 C CA . ARG A 1 94 ? 21.793 -26.353 -6.229 1.00 90.69 94 ARG A CA 1
ATOM 715 C C . ARG A 1 94 ? 20.363 -25.859 -6.009 1.00 90.69 94 ARG A C 1
ATOM 717 O O . ARG A 1 94 ? 19.430 -26.513 -6.453 1.00 90.69 94 ARG A O 1
ATOM 724 N N . LEU A 1 95 ? 20.197 -24.720 -5.335 1.00 86.62 95 LEU A N 1
ATOM 725 C CA . LEU A 1 95 ? 18.880 -24.144 -5.043 1.00 86.62 95 LEU A CA 1
ATOM 726 C C . LEU A 1 95 ? 18.181 -23.635 -6.311 1.00 86.62 95 LEU A C 1
ATOM 728 O O . LEU A 1 95 ? 17.036 -23.978 -6.573 1.00 86.62 95 LEU A O 1
ATOM 732 N N . SER A 1 96 ? 18.894 -22.862 -7.128 1.00 86.31 96 SER A N 1
ATOM 733 C CA . SER A 1 96 ? 18.345 -22.236 -8.337 1.00 86.31 96 SER A CA 1
ATOM 734 C C . SER A 1 96 ? 18.306 -23.155 -9.560 1.00 86.31 96 SER A C 1
ATOM 736 O O . SER A 1 96 ? 17.720 -22.781 -10.573 1.00 86.31 96 SER A O 1
ATOM 738 N N . SER A 1 97 ? 18.927 -24.338 -9.489 1.00 90.12 97 SER A N 1
ATOM 739 C CA . SER A 1 97 ? 19.166 -25.227 -10.639 1.00 90.12 97 SER A CA 1
ATOM 740 C C . SER A 1 97 ? 19.930 -24.551 -11.793 1.00 90.12 97 SER A C 1
ATOM 742 O O . SER A 1 97 ? 19.816 -24.960 -12.948 1.00 90.12 97 SER A O 1
ATOM 744 N N . LEU A 1 98 ? 20.712 -23.507 -11.496 1.00 90.44 98 LEU A N 1
ATOM 745 C CA . LEU A 1 98 ? 21.552 -22.796 -12.461 1.00 90.44 98 LEU A CA 1
ATOM 746 C C . LEU A 1 98 ? 22.999 -23.272 -12.368 1.00 90.44 98 LEU A C 1
ATOM 748 O O . LEU A 1 98 ? 23.499 -23.583 -11.286 1.00 90.44 98 LEU A O 1
ATOM 752 N N . HIS A 1 99 ? 23.709 -23.267 -13.494 1.00 93.06 99 HIS A N 1
ATOM 753 C CA . HIS A 1 99 ? 25.127 -23.610 -13.516 1.00 93.06 99 HIS A CA 1
ATOM 754 C C . HIS A 1 99 ? 25.962 -22.561 -12.742 1.00 93.06 99 HIS A C 1
ATOM 756 O O . HIS A 1 99 ? 25.687 -21.362 -12.865 1.00 93.06 99 HIS A O 1
ATOM 762 N N . PRO A 1 100 ? 27.019 -22.947 -11.998 1.00 92.25 100 PRO A N 1
ATOM 763 C CA . PRO A 1 100 ? 27.867 -22.006 -11.253 1.00 92.25 100 PRO A CA 1
ATOM 764 C C . PRO A 1 100 ? 28.420 -20.849 -12.099 1.00 92.25 100 PRO A C 1
ATOM 766 O O . PRO A 1 100 ? 28.446 -19.707 -11.645 1.00 92.25 100 PRO A O 1
ATOM 769 N N . ASN A 1 101 ? 28.791 -21.113 -13.357 1.00 92.62 101 ASN A N 1
ATOM 770 C CA . ASN A 1 101 ? 29.258 -20.068 -14.282 1.00 92.62 101 ASN A CA 1
ATOM 771 C C . ASN A 1 101 ? 28.165 -19.047 -14.625 1.00 92.62 101 ASN A C 1
ATOM 773 O O . ASN A 1 101 ? 28.473 -17.873 -14.809 1.00 92.62 101 ASN A O 1
ATOM 777 N N . THR A 1 102 ? 26.897 -19.464 -14.677 1.00 91.25 102 THR A N 1
ATOM 778 C CA . THR A 1 102 ? 25.766 -18.549 -14.873 1.00 91.25 102 THR A CA 1
ATOM 779 C C . THR A 1 102 ? 25.627 -17.626 -13.669 1.00 91.25 102 THR A C 1
ATOM 781 O O . THR A 1 102 ? 25.513 -16.419 -13.847 1.00 91.25 102 THR A O 1
ATOM 784 N N . LEU A 1 103 ? 25.731 -18.160 -12.449 1.00 91.94 103 LEU A N 1
ATOM 785 C CA . LEU A 1 103 ? 25.711 -17.348 -11.227 1.00 91.94 103 LEU A CA 1
ATOM 786 C C . LEU A 1 103 ? 26.864 -16.342 -11.194 1.00 91.94 103 LEU A C 1
ATOM 788 O O . LEU A 1 103 ? 26.644 -15.164 -10.934 1.00 91.94 103 LEU A O 1
ATOM 792 N N . LYS A 1 104 ? 28.075 -16.783 -11.549 1.00 92.19 104 LYS A N 1
ATOM 793 C CA . LYS A 1 104 ? 29.245 -15.905 -11.651 1.00 92.19 104 LYS A CA 1
ATOM 794 C C . LYS A 1 104 ? 29.050 -14.814 -12.711 1.00 92.19 104 LYS A C 1
ATOM 796 O O . LYS A 1 104 ? 29.335 -13.655 -12.447 1.00 92.19 104 LYS A O 1
ATOM 801 N N . SER A 1 105 ? 28.482 -15.159 -13.870 1.00 91.94 105 SER A N 1
ATOM 802 C CA . SER A 1 105 ? 28.163 -14.172 -14.910 1.00 91.94 105 SER A CA 1
ATOM 803 C C . SER A 1 105 ? 27.128 -13.140 -14.456 1.00 91.94 105 SER A C 1
ATOM 805 O O . SER A 1 105 ? 27.218 -11.988 -14.861 1.00 91.94 105 SER A O 1
ATOM 807 N N . ILE A 1 106 ? 26.172 -13.524 -13.600 1.00 91.06 106 ILE A N 1
ATOM 808 C CA . ILE A 1 106 ? 25.206 -12.591 -13.007 1.00 91.06 106 ILE A CA 1
ATOM 809 C C . ILE A 1 106 ? 25.927 -11.636 -12.060 1.00 91.06 106 ILE A C 1
ATOM 811 O O . ILE A 1 106 ? 25.774 -10.430 -12.212 1.00 91.06 106 ILE A O 1
ATOM 815 N N . GLU A 1 107 ? 26.734 -12.157 -11.132 1.00 91.75 107 GLU A N 1
ATOM 816 C CA . GLU A 1 107 ? 27.455 -11.338 -10.144 1.00 91.75 107 GLU A CA 1
ATOM 817 C C . GLU A 1 107 ? 28.443 -10.352 -10.782 1.00 91.75 107 GLU A C 1
ATOM 819 O O . GLU A 1 107 ? 28.677 -9.284 -10.231 1.00 91.75 107 GLU A O 1
ATOM 824 N N . GLU A 1 108 ? 28.974 -10.682 -11.959 1.00 88.94 108 GLU A N 1
ATOM 825 C CA . GLU A 1 108 ? 29.889 -9.836 -12.736 1.00 88.94 108 GLU A CA 1
ATOM 826 C C . GLU A 1 108 ? 29.169 -8.936 -13.759 1.00 88.94 108 GLU A C 1
ATOM 828 O O . GLU A 1 108 ? 29.812 -8.353 -14.628 1.00 88.94 108 GLU A O 1
ATOM 833 N N . ASN A 1 109 ? 27.833 -8.846 -13.705 1.00 85.44 109 ASN A N 1
ATOM 834 C CA . ASN A 1 109 ? 27.014 -8.045 -14.625 1.00 85.44 109 ASN A CA 1
ATOM 835 C C . ASN A 1 109 ? 27.187 -8.423 -16.119 1.00 85.44 109 ASN A C 1
ATOM 837 O O . ASN A 1 109 ? 26.987 -7.608 -17.016 1.00 85.44 109 ASN A O 1
ATOM 841 N N . ARG A 1 110 ? 27.532 -9.688 -16.396 1.00 85.12 110 ARG A N 1
ATOM 842 C CA . ARG A 1 110 ? 27.684 -10.281 -17.743 1.00 85.12 110 ARG A CA 1
ATOM 843 C C . ARG A 1 110 ? 26.503 -11.170 -18.145 1.00 85.12 110 ARG A C 1
ATOM 845 O O . ARG A 1 110 ? 26.580 -11.907 -19.127 1.00 85.12 110 ARG A O 1
ATOM 852 N N . ALA A 1 111 ? 25.420 -11.157 -17.373 1.00 80.06 111 ALA A N 1
ATOM 853 C CA . ALA A 1 111 ? 24.247 -11.974 -17.647 1.00 80.06 111 ALA A CA 1
ATOM 854 C C . ALA A 1 111 ? 23.492 -11.489 -18.892 1.00 80.06 111 ALA A C 1
ATOM 856 O O . ALA A 1 111 ? 23.186 -10.310 -19.049 1.00 80.06 111 ALA A O 1
ATOM 857 N N . ILE A 1 112 ? 23.143 -12.438 -19.763 1.00 80.50 112 ILE A N 1
ATOM 858 C CA . ILE A 1 112 ? 22.453 -12.153 -21.027 1.00 80.50 112 ILE A CA 1
ATOM 859 C C . ILE A 1 112 ? 20.933 -12.143 -20.831 1.00 80.50 112 ILE A C 1
ATOM 861 O O . ILE A 1 112 ? 20.243 -11.273 -21.354 1.00 80.50 112 ILE A O 1
ATOM 865 N N . ASN A 1 113 ? 20.401 -13.091 -20.056 1.00 89.25 113 ASN A N 1
ATOM 866 C CA . ASN A 1 113 ? 18.962 -13.313 -19.904 1.00 89.25 113 ASN A CA 1
ATOM 867 C C . ASN A 1 113 ? 18.452 -12.805 -18.555 1.00 89.25 113 ASN A C 1
ATOM 869 O O . ASN A 1 113 ? 19.127 -12.956 -17.538 1.00 89.25 113 ASN A O 1
ATOM 873 N N . LEU A 1 114 ? 17.224 -12.279 -18.539 1.00 88.31 114 LEU A N 1
ATOM 874 C CA . LEU A 1 114 ? 16.587 -11.789 -17.313 1.00 88.31 114 LEU A CA 1
ATOM 875 C C . LEU A 1 114 ? 16.178 -12.928 -16.365 1.00 88.31 114 LEU A C 1
ATOM 877 O O . LEU A 1 114 ? 16.321 -12.821 -15.153 1.00 88.31 114 LEU A O 1
ATOM 881 N N . HIS A 1 115 ? 15.710 -14.050 -16.917 1.00 89.38 115 HIS A N 1
ATOM 882 C CA . HIS A 1 115 ? 15.138 -15.144 -16.129 1.00 89.38 115 HIS A CA 1
ATOM 883 C C . HIS A 1 115 ? 16.089 -15.740 -15.065 1.00 89.38 115 HIS A C 1
ATOM 885 O O . HIS A 1 115 ? 15.662 -15.884 -13.918 1.00 89.38 115 HIS A O 1
ATOM 891 N N . PRO A 1 116 ? 17.374 -16.037 -15.360 1.00 90.00 116 PRO A N 1
ATOM 892 C CA . PRO A 1 116 ? 18.325 -16.469 -14.333 1.00 90.00 116 PRO A CA 1
ATOM 893 C C . PRO A 1 116 ? 18.505 -15.463 -13.189 1.00 90.00 116 PRO A C 1
ATOM 895 O O . PRO A 1 116 ? 18.677 -15.869 -12.042 1.00 90.00 116 PRO A O 1
ATOM 898 N N . ILE A 1 117 ? 18.438 -14.163 -13.482 1.00 89.19 117 ILE A N 1
ATOM 899 C CA . ILE A 1 117 ? 18.581 -13.098 -12.481 1.00 89.19 117 ILE A CA 1
ATOM 900 C C . ILE A 1 117 ? 17.375 -13.099 -11.546 1.00 89.19 117 ILE A C 1
ATOM 902 O O . ILE A 1 117 ? 17.551 -13.087 -10.330 1.00 89.19 117 ILE A O 1
ATOM 906 N N . ASP A 1 118 ? 16.164 -13.196 -12.097 1.00 87.56 118 ASP A N 1
ATOM 907 C CA . ASP A 1 118 ? 14.949 -13.284 -11.288 1.00 87.56 118 ASP A CA 1
ATOM 908 C C . ASP A 1 118 ? 14.935 -14.536 -10.396 1.00 87.56 118 ASP A C 1
ATOM 910 O O . ASP A 1 118 ? 14.531 -14.466 -9.234 1.00 87.56 118 ASP A O 1
ATOM 914 N N . LEU A 1 119 ? 15.413 -15.678 -10.907 1.00 88.62 119 LEU A N 1
ATOM 915 C CA . LEU A 1 119 ? 15.538 -16.905 -10.118 1.00 88.62 119 LEU A CA 1
ATOM 916 C C . LEU A 1 119 ? 16.516 -16.733 -8.955 1.00 88.62 119 LEU A C 1
ATOM 918 O O . LEU A 1 119 ? 16.195 -17.123 -7.830 1.00 88.62 119 LEU A O 1
ATOM 922 N N . VAL A 1 120 ? 17.692 -16.152 -9.206 1.00 90.31 120 VAL A N 1
ATOM 923 C CA . VAL A 1 120 ? 18.676 -15.859 -8.154 1.00 90.31 120 VAL A CA 1
ATOM 924 C C . VAL A 1 120 ? 18.083 -14.913 -7.120 1.00 90.31 120 VAL A C 1
ATOM 926 O O . VAL A 1 120 ? 18.122 -15.204 -5.926 1.00 90.31 120 VAL A O 1
ATOM 929 N N . ALA A 1 121 ? 17.477 -13.817 -7.564 1.00 89.19 121 ALA A N 1
ATOM 930 C CA . ALA A 1 121 ? 16.899 -12.823 -6.678 1.00 89.19 121 ALA A CA 1
ATOM 931 C C . ALA A 1 121 ? 15.753 -13.385 -5.823 1.00 89.19 121 ALA A C 1
ATOM 933 O O . ALA A 1 121 ? 15.641 -13.036 -4.648 1.00 89.19 121 ALA A O 1
ATOM 934 N N . ASN A 1 122 ? 14.944 -14.297 -6.369 1.00 87.56 122 ASN A N 1
ATOM 935 C CA . ASN A 1 122 ? 13.902 -14.989 -5.614 1.00 87.56 122 ASN A CA 1
ATOM 936 C C . ASN A 1 122 ? 14.487 -15.887 -4.511 1.00 87.56 122 ASN A C 1
ATOM 938 O O . ASN A 1 122 ? 14.037 -15.828 -3.370 1.00 87.56 122 ASN A O 1
ATOM 942 N N . HIS A 1 123 ? 15.528 -16.669 -4.817 1.00 88.00 123 HIS A N 1
ATOM 943 C CA . HIS A 1 123 ? 16.182 -17.534 -3.824 1.00 88.00 123 HIS A CA 1
ATOM 944 C C . HIS A 1 123 ? 16.910 -16.745 -2.734 1.00 88.00 123 HIS A C 1
ATOM 946 O O . HIS A 1 123 ? 16.936 -17.173 -1.584 1.00 88.00 123 HIS A O 1
ATOM 952 N N . LEU A 1 124 ? 17.456 -15.577 -3.076 1.00 86.50 124 LEU A N 1
ATOM 953 C CA . LEU A 1 124 ? 18.056 -14.650 -2.114 1.00 86.50 124 LEU A CA 1
ATOM 954 C C . LEU A 1 124 ? 17.014 -13.797 -1.374 1.00 86.50 124 LEU A C 1
ATOM 956 O O . LEU A 1 124 ? 17.388 -12.951 -0.563 1.00 86.50 124 LEU A O 1
ATOM 960 N N . GLN A 1 125 ? 15.719 -13.989 -1.660 1.00 83.06 125 GLN A N 1
ATOM 961 C CA . GLN A 1 125 ? 14.605 -13.208 -1.110 1.00 83.06 125 GLN A CA 1
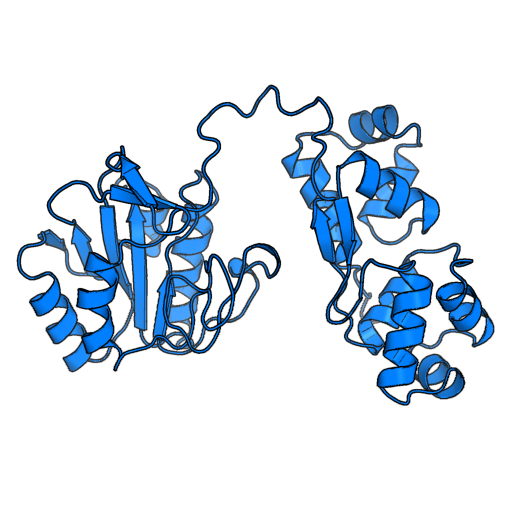ATOM 962 C C . GLN A 1 125 ? 14.782 -11.694 -1.307 1.00 83.06 125 GLN A C 1
ATOM 964 O O . GLN A 1 125 ? 14.292 -10.876 -0.526 1.00 83.06 125 GLN A O 1
ATOM 969 N N . ALA A 1 126 ? 15.473 -11.320 -2.385 1.00 81.44 126 ALA A N 1
ATOM 970 C CA . ALA A 1 126 ? 15.748 -9.939 -2.734 1.00 81.44 126 ALA A CA 1
ATOM 971 C C . ALA A 1 126 ? 14.485 -9.201 -3.188 1.00 81.44 126 ALA A C 1
ATOM 973 O O . ALA A 1 126 ? 14.467 -7.983 -3.148 1.00 81.44 126 ALA A O 1
ATOM 974 N N . GLY A 1 127 ? 13.427 -9.908 -3.608 1.00 81.12 127 GLY A N 1
ATOM 975 C CA . GLY A 1 127 ? 12.128 -9.314 -3.942 1.00 81.12 127 GLY A CA 1
ATOM 976 C C . GLY A 1 127 ? 12.247 -8.123 -4.893 1.00 81.12 127 GLY A C 1
ATOM 977 O O . GLY A 1 127 ? 11.964 -7.002 -4.482 1.00 81.12 127 GLY A O 1
ATOM 978 N N . LEU A 1 128 ? 12.721 -8.359 -6.122 1.00 86.12 128 LEU A N 1
ATOM 979 C CA . LEU A 1 128 ? 12.986 -7.283 -7.078 1.00 86.12 128 LEU A CA 1
ATOM 980 C C . LEU A 1 128 ? 11.713 -6.520 -7.455 1.00 86.12 128 LEU A C 1
ATOM 982 O O . LEU A 1 128 ? 10.664 -7.125 -7.697 1.00 86.12 128 LEU A O 1
ATOM 986 N N . PHE A 1 129 ? 11.842 -5.203 -7.573 1.00 83.00 129 PHE A N 1
ATOM 987 C CA . PHE A 1 129 ? 10.800 -4.303 -8.054 1.00 83.00 129 PHE A CA 1
ATOM 988 C C . PHE A 1 129 ? 11.401 -3.135 -8.851 1.00 83.00 129 PHE A C 1
ATOM 990 O O . PHE A 1 129 ? 12.589 -2.832 -8.747 1.00 83.00 129 PHE A O 1
ATOM 997 N N . LEU A 1 130 ? 10.579 -2.502 -9.683 1.00 82.69 130 LEU A N 1
ATOM 998 C CA . LEU A 1 130 ? 10.886 -1.278 -10.410 1.00 82.69 130 LEU A CA 1
ATOM 999 C C . LEU A 1 130 ? 10.475 -0.082 -9.558 1.00 82.69 130 LEU A C 1
ATOM 1001 O O . LEU A 1 130 ? 9.334 -0.012 -9.100 1.00 82.69 130 LEU A O 1
ATOM 1005 N N . LYS A 1 131 ? 11.380 0.877 -9.396 1.00 78.88 131 LYS A N 1
ATOM 1006 C CA . LYS A 1 131 ? 11.082 2.174 -8.785 1.00 78.88 131 LYS A CA 1
ATOM 1007 C C . LYS A 1 131 ? 11.436 3.316 -9.744 1.00 78.88 131 LYS A C 1
ATOM 1009 O O . LYS A 1 131 ? 12.244 3.098 -10.646 1.00 78.88 131 LYS A O 1
ATOM 1014 N N . PRO A 1 132 ? 10.870 4.519 -9.579 1.00 77.00 132 PRO A N 1
ATOM 1015 C CA . PRO A 1 132 ? 11.296 5.690 -10.339 1.00 77.00 132 PRO A CA 1
ATOM 1016 C C . PRO A 1 132 ? 12.788 5.986 -10.138 1.00 77.00 132 PRO A C 1
ATOM 1018 O O . PRO A 1 132 ? 13.297 5.891 -9.019 1.00 77.00 132 PRO A O 1
ATOM 1021 N N . LYS A 1 133 ? 13.482 6.342 -11.220 1.00 78.00 133 LYS A N 1
ATOM 1022 C CA . LYS A 1 133 ? 14.858 6.852 -11.181 1.00 78.00 133 LYS A CA 1
ATOM 1023 C C . LYS A 1 133 ? 14.803 8.328 -10.759 1.00 78.00 133 LYS A C 1
ATOM 1025 O O . LYS A 1 133 ? 14.072 9.106 -11.373 1.00 78.00 133 LYS A O 1
ATOM 1030 N N . ASP A 1 134 ? 15.503 8.701 -9.686 1.00 57.28 134 ASP A N 1
ATOM 1031 C CA . ASP A 1 134 ? 15.410 10.036 -9.074 1.00 57.28 134 ASP A CA 1
ATOM 1032 C C . ASP A 1 134 ? 15.648 11.183 -10.089 1.00 57.28 134 ASP A C 1
ATOM 1034 O O . ASP A 1 134 ? 16.679 11.256 -10.752 1.00 57.28 134 ASP A O 1
ATOM 1038 N N . LYS A 1 135 ? 14.643 12.070 -10.191 1.00 50.62 135 LYS A N 1
ATOM 1039 C CA . LYS A 1 135 ? 14.579 13.401 -10.840 1.00 50.62 135 LYS A CA 1
ATOM 1040 C C . LYS A 1 135 ? 15.316 13.607 -12.180 1.00 50.62 135 LYS A C 1
ATOM 1042 O O . LYS A 1 135 ? 16.279 14.359 -12.273 1.00 50.62 135 LYS A O 1
ATOM 1047 N N . SER A 1 136 ? 14.712 13.134 -13.267 1.00 39.69 136 SER A N 1
ATOM 1048 C CA . SER A 1 136 ? 14.464 13.966 -14.462 1.00 39.69 136 SER A CA 1
ATOM 1049 C C . SER A 1 136 ? 13.308 13.348 -15.249 1.00 39.69 136 SER A C 1
ATOM 1051 O O . SER A 1 136 ? 13.384 12.220 -15.724 1.00 39.69 136 SER A O 1
ATOM 1053 N N . LEU A 1 137 ? 12.176 14.049 -15.297 1.00 39.25 137 LEU A N 1
ATOM 1054 C CA . LEU A 1 137 ? 10.971 13.593 -15.990 1.00 39.25 137 LEU A CA 1
ATOM 1055 C C . LEU A 1 137 ? 11.248 13.457 -17.500 1.00 39.25 137 LEU A C 1
ATOM 1057 O O . LEU A 1 137 ? 11.615 14.454 -18.124 1.00 39.25 137 LEU A O 1
ATOM 1061 N N . PRO A 1 138 ? 11.018 12.292 -18.134 1.00 38.44 138 PRO A N 1
ATOM 1062 C CA . PRO A 1 138 ? 10.989 12.206 -19.587 1.00 38.44 138 PRO A CA 1
ATOM 1063 C C . PRO A 1 138 ? 9.667 12.793 -20.107 1.00 38.44 138 PRO A C 1
ATOM 1065 O O . PRO A 1 138 ? 8.614 12.202 -19.890 1.00 38.44 138 PRO A O 1
ATOM 1068 N N . PHE A 1 139 ? 9.759 13.959 -20.757 1.00 37.84 139 PHE A N 1
ATOM 1069 C CA . PHE A 1 139 ? 8.935 14.637 -21.791 1.00 37.84 139 PHE A CA 1
ATOM 1070 C C . PHE A 1 139 ? 7.434 14.295 -22.040 1.00 37.84 139 PHE A C 1
ATOM 1072 O O . PHE A 1 139 ? 6.711 15.149 -22.542 1.00 37.84 139 PHE A O 1
ATOM 1079 N N . TRP A 1 140 ? 6.893 13.126 -21.687 1.00 34.22 140 TRP A N 1
ATOM 1080 C CA . TRP A 1 140 ? 5.505 12.722 -21.979 1.00 34.22 140 TRP A CA 1
ATOM 1081 C C . TRP A 1 140 ? 4.477 13.040 -20.876 1.00 34.22 140 TRP A C 1
ATOM 1083 O O . TRP A 1 140 ? 3.298 12.701 -21.007 1.00 34.22 140 TRP A O 1
ATOM 1093 N N . THR A 1 141 ? 4.857 13.752 -19.813 1.00 34.59 141 THR A N 1
ATOM 1094 C CA . THR A 1 141 ? 3.933 14.284 -18.789 1.00 34.59 141 THR A CA 1
ATOM 1095 C C . THR A 1 141 ? 3.152 15.515 -19.274 1.00 34.59 141 THR A C 1
ATOM 1097 O O . THR A 1 141 ? 3.157 16.557 -18.630 1.00 34.59 141 THR A O 1
ATOM 1100 N N . GLY A 1 142 ? 2.471 15.402 -20.417 1.00 31.22 142 GLY A N 1
ATOM 1101 C CA . GLY A 1 142 ? 1.638 16.468 -20.995 1.00 31.22 142 GLY A CA 1
ATOM 1102 C C . GLY A 1 142 ? 0.126 16.208 -20.976 1.00 31.22 142 GLY A C 1
ATOM 1103 O O . GLY A 1 142 ? -0.637 17.098 -21.322 1.00 31.22 142 GLY A O 1
ATOM 1104 N N . ILE A 1 143 ? -0.347 15.012 -20.590 1.00 31.14 143 ILE A N 1
ATOM 1105 C CA . ILE A 1 143 ? -1.779 14.629 -20.728 1.00 31.14 143 ILE A CA 1
ATOM 1106 C C . ILE A 1 143 ? -2.401 14.147 -19.395 1.00 31.14 143 ILE A C 1
ATOM 1108 O O . ILE A 1 143 ? -3.476 13.554 -19.356 1.00 31.14 143 ILE A O 1
ATOM 1112 N N . ALA A 1 144 ? -1.755 14.416 -18.258 1.00 29.91 144 ALA A N 1
ATOM 1113 C CA . ALA A 1 144 ? -2.297 14.109 -16.926 1.00 29.91 144 ALA A CA 1
ATOM 1114 C C . ALA A 1 144 ? -2.284 15.322 -15.983 1.00 29.91 144 ALA A C 1
ATOM 1116 O O . ALA A 1 144 ? -2.153 15.178 -14.770 1.00 29.91 144 ALA A O 1
ATOM 1117 N N . ALA A 1 145 ? -2.450 16.526 -16.533 1.00 32.16 145 ALA A N 1
ATOM 1118 C CA . ALA A 1 145 ? -2.775 17.703 -15.742 1.00 32.16 145 ALA A CA 1
ATOM 1119 C C . ALA A 1 145 ? -4.231 17.617 -15.244 1.00 32.16 145 ALA A C 1
ATOM 1121 O O . ALA A 1 145 ? -5.141 18.221 -15.803 1.00 32.16 145 ALA A O 1
ATOM 1122 N N . SER A 1 146 ? -4.438 16.850 -14.174 1.00 28.02 146 SER A N 1
ATOM 1123 C CA . SER A 1 146 ? -5.427 17.164 -13.142 1.00 28.02 146 SER A CA 1
ATOM 1124 C C . SER A 1 146 ? -4.938 16.593 -11.802 1.00 28.02 146 SER A C 1
ATOM 1126 O O . SER A 1 146 ? -4.962 15.380 -11.606 1.00 28.02 146 SER A O 1
ATOM 1128 N N . SER A 1 147 ? -4.475 17.513 -10.943 1.00 31.97 147 SER A N 1
ATOM 1129 C CA . SER A 1 147 ? -3.971 17.400 -9.556 1.00 31.97 147 SER A CA 1
ATOM 1130 C C . SER A 1 147 ? -2.727 16.529 -9.303 1.00 31.97 147 SER A C 1
ATOM 1132 O O . SER A 1 147 ? -2.828 15.346 -9.004 1.00 31.97 147 SER A O 1
ATOM 1134 N N . VAL A 1 148 ? -1.556 17.176 -9.332 1.00 32.28 148 VAL A N 1
ATOM 1135 C CA . VAL A 1 148 ? -0.200 16.649 -9.055 1.00 32.28 148 VAL A CA 1
ATOM 1136 C C . VAL A 1 148 ? 0.111 16.631 -7.543 1.00 32.28 148 VAL A C 1
ATOM 1138 O O . VAL A 1 148 ? 1.191 17.016 -7.120 1.00 32.28 148 VAL A O 1
ATOM 1141 N N . HIS A 1 149 ? -0.828 16.212 -6.694 1.00 43.09 149 HIS A N 1
ATOM 1142 C CA . HIS A 1 149 ? -0.567 16.104 -5.251 1.00 43.09 149 HIS A CA 1
ATOM 1143 C C . HIS A 1 149 ? -1.146 14.795 -4.705 1.00 43.09 149 HIS A C 1
ATOM 1145 O O . HIS A 1 149 ? -2.348 14.668 -4.465 1.00 43.09 149 HIS A O 1
ATOM 1151 N N . ASP A 1 150 ? -0.259 13.808 -4.570 1.00 47.47 150 ASP A N 1
ATOM 1152 C CA . ASP A 1 150 ? -0.563 12.392 -4.314 1.00 47.47 150 ASP A CA 1
ATOM 1153 C C . ASP A 1 150 ? -0.290 11.938 -2.872 1.00 47.47 150 ASP A C 1
ATOM 1155 O O . ASP A 1 150 ? -0.534 10.777 -2.542 1.00 47.47 150 ASP A O 1
ATOM 1159 N N . SER A 1 151 ? 0.230 12.822 -2.023 1.00 52.19 151 SER A N 1
ATOM 1160 C CA . SER A 1 151 ? 0.746 12.497 -0.690 1.00 52.19 151 SER A CA 1
ATOM 1161 C C . SER A 1 151 ? 0.200 13.471 0.346 1.00 52.19 151 SER A C 1
ATOM 1163 O O . SER A 1 151 ? 0.906 14.352 0.828 1.00 52.19 151 SER A O 1
ATOM 1165 N N . TRP A 1 152 ? -1.087 13.334 0.658 1.00 72.19 152 TRP A N 1
ATOM 1166 C CA . TRP A 1 152 ? -1.717 14.118 1.715 1.00 72.19 152 TRP A CA 1
ATOM 1167 C C . TRP A 1 152 ? -1.572 13.398 3.048 1.00 72.19 152 TRP A C 1
ATOM 1169 O O . TRP A 1 152 ? -2.069 12.284 3.215 1.00 72.19 152 TRP A O 1
ATOM 1179 N N . GLU A 1 153 ? -0.919 14.049 4.003 1.00 83.88 153 GLU A N 1
ATOM 1180 C CA . GLU A 1 153 ? -0.833 13.556 5.371 1.00 83.88 153 GLU A CA 1
ATOM 1181 C C . GLU A 1 153 ? -2.189 13.669 6.074 1.00 83.88 153 GLU A C 1
ATOM 1183 O O . GLU A 1 153 ? -2.999 14.565 5.806 1.00 83.88 153 GLU A O 1
ATOM 1188 N N . THR A 1 154 ? -2.440 12.747 6.999 1.00 90.50 154 THR A N 1
ATOM 1189 C CA . THR A 1 154 ? -3.618 12.798 7.859 1.00 90.50 154 THR A CA 1
ATOM 1190 C C . THR A 1 154 ? -3.453 13.952 8.854 1.00 90.50 154 THR A C 1
ATOM 1192 O O . THR A 1 154 ? -2.411 14.030 9.515 1.00 90.50 154 THR A O 1
ATOM 1195 N N . PRO A 1 155 ? -4.461 14.835 9.005 1.00 90.56 155 PRO A N 1
ATOM 1196 C CA . PRO A 1 155 ? -4.403 15.937 9.959 1.00 90.56 155 PRO A CA 1
ATOM 1197 C C . PRO A 1 155 ? -4.061 15.457 11.379 1.00 90.56 155 PRO A C 1
ATOM 1199 O O . PRO A 1 155 ? -4.766 14.582 11.899 1.00 90.56 155 PRO A O 1
ATOM 1202 N N . PRO A 1 156 ? -3.031 16.019 12.041 1.00 89.12 156 PRO A N 1
ATOM 1203 C CA . PRO A 1 156 ? -2.658 15.623 13.398 1.00 89.12 156 PRO A CA 1
ATOM 1204 C C . PRO A 1 156 ? -3.820 15.732 14.390 1.00 89.12 156 PRO A C 1
ATOM 1206 O O . PRO A 1 156 ? -3.986 14.868 15.246 1.00 89.12 156 PRO A O 1
ATOM 1209 N N . GLU A 1 157 ? -4.677 16.746 14.237 1.00 90.56 157 GLU A N 1
ATOM 1210 C CA . GLU A 1 157 ? -5.869 16.937 15.068 1.00 90.56 157 GLU A CA 1
ATOM 1211 C C . GLU A 1 157 ? -6.887 15.793 14.952 1.00 90.56 157 GLU A C 1
ATOM 1213 O O . GLU A 1 157 ? -7.598 15.502 15.912 1.00 90.56 157 GLU A O 1
ATOM 1218 N N . LEU A 1 158 ? -6.956 15.133 13.795 1.00 93.75 158 LEU A N 1
ATOM 1219 C CA . LEU A 1 158 ? -7.821 13.978 13.575 1.00 93.75 158 LEU A CA 1
ATOM 1220 C C . LEU A 1 158 ? -7.193 12.723 14.187 1.00 93.75 158 LEU A C 1
ATOM 1222 O O . LEU A 1 158 ? -7.874 11.968 14.874 1.00 93.75 158 LEU A O 1
ATOM 1226 N N . LEU A 1 159 ? -5.886 12.532 13.998 1.00 94.62 159 LEU A N 1
ATOM 1227 C CA . LEU A 1 159 ? -5.155 11.403 14.576 1.00 94.62 159 LEU A CA 1
ATOM 1228 C C . LEU A 1 159 ? -5.195 11.416 16.109 1.00 94.62 159 LEU A C 1
ATOM 1230 O O . LEU A 1 159 ? -5.451 10.382 16.720 1.00 94.62 159 LEU A O 1
ATOM 1234 N N . LEU A 1 160 ? -5.021 12.585 16.734 1.00 94.75 160 LEU A N 1
ATOM 1235 C CA . LEU A 1 160 ? -5.095 12.743 18.191 1.00 94.75 160 LEU A CA 1
ATOM 1236 C C . LEU A 1 160 ? -6.455 12.337 18.773 1.00 94.75 160 LEU A C 1
ATOM 1238 O O . LEU A 1 160 ? -6.501 11.845 19.895 1.00 94.75 160 LEU A O 1
ATOM 1242 N N . LYS A 1 161 ? -7.543 12.508 18.012 1.00 94.75 161 LYS A N 1
ATOM 1243 C CA . LYS A 1 161 ? -8.881 12.048 18.406 1.00 94.75 161 LYS A CA 1
ATOM 1244 C C . LYS A 1 161 ? -9.042 10.533 18.296 1.00 94.75 161 LYS A C 1
ATOM 1246 O O . LYS A 1 161 ? -9.743 9.944 19.104 1.00 94.75 161 LYS A O 1
ATOM 1251 N N . ILE A 1 162 ? -8.409 9.912 17.300 1.00 96.81 162 ILE A N 1
ATOM 1252 C CA . ILE A 1 162 ? -8.588 8.485 16.999 1.00 96.81 162 ILE A CA 1
ATOM 1253 C C . ILE A 1 162 ? -7.658 7.601 17.839 1.00 96.81 162 ILE A C 1
ATOM 1255 O O . ILE A 1 162 ? -8.046 6.505 18.228 1.00 96.81 162 ILE A O 1
ATOM 1259 N N . TYR A 1 163 ? -6.439 8.050 18.150 1.00 97.50 163 TYR A N 1
ATOM 1260 C CA . TYR A 1 163 ? -5.460 7.227 18.869 1.00 97.50 163 TYR A CA 1
ATOM 1261 C C . TYR A 1 163 ? -5.938 6.637 20.207 1.00 97.50 163 TYR A C 1
ATOM 1263 O O . TYR A 1 163 ? -5.587 5.483 20.456 1.00 97.50 163 TYR A O 1
ATOM 1271 N N . PRO A 1 164 ? -6.726 7.334 21.051 1.00 96.38 164 PRO A N 1
ATOM 1272 C CA . PRO A 1 164 ? -7.270 6.741 22.274 1.00 96.38 164 PRO A CA 1
ATOM 1273 C C . PRO A 1 164 ? -8.081 5.459 22.032 1.00 96.38 164 PRO A C 1
ATOM 1275 O O . PRO A 1 164 ? -7.961 4.522 22.809 1.00 96.38 164 PRO A O 1
ATOM 1278 N N . ILE A 1 165 ? -8.815 5.387 20.917 1.00 96.50 165 ILE A N 1
ATOM 1279 C CA . ILE A 1 165 ? -9.673 4.250 20.535 1.00 96.50 165 ILE A CA 1
ATOM 1280 C C . ILE A 1 165 ? -8.839 2.984 20.286 1.00 96.50 165 ILE A C 1
ATOM 1282 O O . ILE A 1 165 ? -9.274 1.871 20.555 1.00 96.50 165 ILE A O 1
ATOM 1286 N N . VAL A 1 166 ? -7.617 3.151 19.771 1.00 95.19 166 VAL A N 1
ATOM 1287 C CA . VAL A 1 166 ? -6.714 2.056 19.375 1.00 95.19 166 VAL A CA 1
ATOM 1288 C C . VAL A 1 166 ? -5.502 1.934 20.301 1.00 95.19 166 VAL A C 1
ATOM 1290 O O . VAL A 1 166 ? -4.428 1.506 19.883 1.00 95.19 166 VAL A O 1
ATOM 1293 N N . ASN A 1 167 ? -5.635 2.347 21.565 1.00 93.31 167 ASN A N 1
ATOM 1294 C CA . ASN A 1 167 ? -4.564 2.277 22.570 1.00 93.31 167 ASN A CA 1
ATOM 1295 C C . ASN A 1 167 ? -3.242 2.938 22.119 1.00 93.31 167 ASN A C 1
ATOM 1297 O O . ASN A 1 167 ? -2.145 2.479 22.441 1.00 93.31 167 ASN A O 1
ATOM 1301 N N . GLY A 1 168 ? -3.337 4.026 21.353 1.00 91.81 168 GLY A N 1
ATOM 1302 C CA . GLY A 1 168 ? -2.207 4.867 20.956 1.00 91.81 168 GLY A CA 1
ATOM 1303 C C . GLY A 1 168 ? -1.507 4.498 19.643 1.00 91.81 168 GLY A C 1
ATOM 1304 O O . GLY A 1 168 ? -0.690 5.295 19.175 1.00 91.81 168 GLY A O 1
ATOM 1305 N N . SER A 1 169 ? -1.795 3.342 19.031 1.00 94.50 169 SER A N 1
ATOM 1306 C CA . SER A 1 169 ? -1.184 2.933 17.755 1.00 94.50 169 SER A CA 1
ATOM 1307 C C . SER A 1 169 ? -2.018 1.885 17.026 1.00 94.50 169 SER A C 1
ATOM 1309 O O . SER A 1 169 ? -2.481 0.926 17.632 1.00 94.50 169 SER A O 1
ATOM 1311 N N . PHE A 1 170 ? -2.083 1.990 15.701 1.00 98.12 170 PHE A N 1
ATOM 1312 C CA . PHE A 1 170 ? -2.640 0.938 14.849 1.00 98.12 170 PHE A CA 1
ATOM 1313 C C . PHE A 1 170 ? -1.676 -0.247 14.708 1.00 98.12 170 PHE A C 1
ATOM 1315 O O . PHE A 1 170 ? -0.470 -0.132 14.965 1.00 98.12 170 PHE A O 1
ATOM 1322 N N . ASP A 1 171 ? -2.179 -1.384 14.236 1.00 96.62 171 ASP A N 1
ATOM 1323 C CA . ASP A 1 171 ? -1.331 -2.492 13.791 1.00 96.62 171 ASP A CA 1
ATOM 1324 C C . ASP A 1 171 ? -0.762 -2.229 12.391 1.00 96.62 171 ASP A C 1
ATOM 1326 O O . ASP A 1 171 ? 0.401 -2.553 12.128 1.00 96.62 171 ASP A O 1
ATOM 1330 N N . LEU A 1 172 ? -1.547 -1.591 11.515 1.00 97.94 172 LEU A N 1
ATOM 1331 C CA . LEU A 1 172 ? -1.168 -1.322 10.130 1.00 97.94 172 LEU A CA 1
ATOM 1332 C C . LEU A 1 172 ? -1.653 0.045 9.622 1.00 97.94 172 LEU A C 1
ATOM 1334 O O . LEU A 1 172 ? -2.832 0.376 9.728 1.00 97.94 172 LEU A O 1
ATOM 1338 N N . ASP A 1 173 ? -0.754 0.770 8.960 1.00 98.00 173 ASP A N 1
ATOM 1339 C CA . ASP A 1 173 ? -1.085 1.810 7.980 1.00 98.00 173 ASP A CA 1
ATOM 1340 C C . ASP A 1 173 ? -0.646 1.334 6.581 1.00 98.00 173 ASP A C 1
ATOM 1342 O O . ASP A 1 173 ? 0.557 1.271 6.301 1.00 98.00 173 ASP A O 1
ATOM 1346 N N . PRO A 1 174 ? -1.578 0.954 5.689 1.00 96.00 174 PRO A N 1
ATOM 1347 C CA . PRO A 1 174 ? -1.251 0.415 4.385 1.00 96.00 174 PRO A CA 1
ATOM 1348 C C . PRO A 1 174 ? -1.047 1.512 3.321 1.00 96.00 174 PRO A C 1
ATOM 1350 O O . PRO A 1 174 ? -0.775 1.181 2.165 1.00 96.00 174 PRO A O 1
ATOM 1353 N N . CYS A 1 175 ? -1.212 2.790 3.683 1.00 93.81 175 CYS A N 1
ATOM 1354 C CA . CYS A 1 175 ? -1.085 3.961 2.810 1.00 93.81 175 CYS A CA 1
ATOM 1355 C C . CYS A 1 175 ? -0.076 4.975 3.373 1.00 93.81 175 CYS A C 1
ATOM 1357 O O . CYS A 1 175 ? -0.232 6.181 3.180 1.00 93.81 175 CYS A O 1
ATOM 1359 N N . SER A 1 176 ? 0.944 4.494 4.078 1.00 91.00 176 SER A N 1
ATOM 1360 C CA . SER A 1 176 ? 1.842 5.353 4.837 1.00 91.00 176 SER A CA 1
ATOM 1361 C C . SER A 1 176 ? 2.742 6.197 3.936 1.00 91.00 176 SER A C 1
ATOM 1363 O O . SER A 1 176 ? 3.230 5.746 2.895 1.00 91.00 176 SER A O 1
ATOM 1365 N N . ASN A 1 177 ? 3.026 7.422 4.377 1.00 83.06 177 ASN A N 1
ATOM 1366 C CA . ASN A 1 177 ? 3.995 8.312 3.738 1.00 83.06 177 ASN A CA 1
ATOM 1367 C C . ASN A 1 177 ? 5.454 7.895 4.012 1.00 83.06 177 ASN A C 1
ATOM 1369 O O . ASN A 1 177 ? 6.339 8.212 3.221 1.00 83.06 177 ASN A O 1
ATOM 1373 N N . ALA A 1 178 ? 5.713 7.193 5.118 1.00 79.06 178 ALA A N 1
ATOM 1374 C CA . ALA A 1 178 ? 7.042 6.727 5.515 1.00 79.06 178 ALA A CA 1
ATOM 1375 C C . ALA A 1 178 ? 6.955 5.478 6.415 1.00 79.06 178 ALA A C 1
ATOM 1377 O O . ALA A 1 178 ? 5.883 4.917 6.627 1.00 79.06 178 ALA A O 1
ATOM 1378 N N . VAL A 1 179 ? 8.084 5.019 6.953 1.00 76.69 179 VAL A N 1
ATOM 1379 C CA . VAL A 1 179 ? 8.134 3.896 7.904 1.00 76.69 179 VAL A CA 1
ATOM 1380 C C . VAL A 1 179 ? 8.586 4.365 9.285 1.00 76.69 179 VAL A C 1
ATOM 1382 O O . VAL A 1 179 ? 9.401 5.283 9.405 1.00 76.69 179 VAL A O 1
ATOM 1385 N N . GLY A 1 180 ? 8.098 3.703 10.335 1.00 75.31 180 GLY A N 1
ATOM 1386 C CA . GLY A 1 180 ? 8.563 3.921 11.705 1.00 75.31 180 GLY A CA 1
ATOM 1387 C C . GLY A 1 180 ? 8.256 5.326 12.231 1.00 75.31 180 GLY A C 1
ATOM 1388 O O . GLY A 1 180 ? 7.159 5.839 12.041 1.00 75.31 180 GLY A O 1
ATOM 1389 N N . ILE A 1 181 ? 9.228 5.950 12.907 1.00 70.06 181 ILE A N 1
ATOM 1390 C CA . ILE A 1 181 ? 9.056 7.252 13.583 1.00 70.06 181 ILE A CA 1
ATOM 1391 C C . ILE A 1 181 ? 8.771 8.411 12.616 1.00 70.06 181 ILE A C 1
ATOM 1393 O O . ILE A 1 181 ? 8.212 9.425 13.018 1.00 70.06 181 ILE A O 1
ATOM 1397 N N . SER A 1 182 ? 9.155 8.264 11.347 1.00 72.00 182 SER A N 1
ATOM 1398 C CA . SER A 1 182 ? 8.943 9.280 10.314 1.00 72.00 182 SER A CA 1
ATOM 1399 C C . SER A 1 182 ? 7.545 9.217 9.692 1.00 72.00 182 SER A C 1
ATOM 1401 O O . SER A 1 182 ? 7.204 10.085 8.893 1.00 72.00 182 SER A O 1
ATOM 1403 N N . ALA A 1 183 ? 6.749 8.192 10.012 1.00 82.12 183 ALA A N 1
ATOM 1404 C CA . ALA A 1 183 ? 5.396 8.048 9.494 1.00 82.12 183 ALA A CA 1
ATOM 1405 C C . ALA A 1 183 ? 4.429 9.039 10.156 1.00 82.12 183 ALA A C 1
ATOM 1407 O O . ALA A 1 183 ? 4.478 9.276 11.364 1.00 82.12 183 ALA A O 1
ATOM 1408 N N . ASN A 1 184 ? 3.510 9.584 9.359 1.00 90.00 184 ASN A N 1
ATOM 1409 C CA . ASN A 1 184 ? 2.458 10.478 9.836 1.00 90.00 184 ASN A CA 1
ATOM 1410 C C . ASN A 1 184 ? 1.476 9.753 10.777 1.00 90.00 184 ASN A C 1
ATOM 1412 O O . ASN A 1 184 ? 1.074 10.304 11.803 1.00 90.00 184 ASN A O 1
ATOM 1416 N N . VAL A 1 185 ? 1.128 8.504 10.456 1.00 94.75 185 VAL A N 1
ATOM 1417 C CA . VAL A 1 185 ? 0.249 7.658 11.269 1.00 94.75 185 VAL A CA 1
ATOM 1418 C C . VAL A 1 185 ? 1.090 6.700 12.108 1.00 94.75 185 VAL A C 1
ATOM 1420 O O . VAL A 1 185 ? 1.962 5.994 11.599 1.00 94.75 185 VAL A O 1
ATOM 1423 N N . LYS A 1 186 ? 0.818 6.632 13.412 1.00 92.44 186 LYS A N 1
ATOM 1424 C CA . LYS A 1 186 ? 1.453 5.662 14.309 1.00 92.44 186 LYS A CA 1
ATOM 1425 C C . LYS A 1 186 ? 0.850 4.282 14.076 1.00 92.44 186 LYS A C 1
ATOM 1427 O O . LYS A 1 186 ? -0.315 4.046 14.397 1.00 92.44 186 LYS A O 1
ATOM 1432 N N . ALA A 1 187 ? 1.660 3.384 13.532 1.00 94.31 187 ALA A N 1
ATOM 1433 C CA . ALA A 1 187 ? 1.312 1.988 13.335 1.00 94.31 187 ALA A CA 1
ATOM 1434 C C . ALA A 1 187 ? 2.522 1.088 13.613 1.00 94.31 187 ALA A C 1
ATOM 1436 O O . ALA A 1 187 ? 3.669 1.524 13.493 1.00 94.31 187 ALA A O 1
ATOM 1437 N N . LYS A 1 188 ? 2.277 -0.180 13.961 1.00 89.56 188 LYS A N 1
ATOM 1438 C CA . LYS A 1 188 ? 3.347 -1.185 14.105 1.00 89.56 188 LYS A CA 1
ATOM 1439 C C . LYS A 1 188 ? 3.973 -1.536 12.755 1.00 89.56 188 LYS A C 1
ATOM 1441 O O . LYS A 1 188 ? 5.172 -1.790 12.679 1.00 89.56 188 LYS A O 1
ATOM 1446 N N . THR A 1 189 ? 3.154 -1.559 11.705 1.00 87.12 189 THR A N 1
ATOM 1447 C CA . THR A 1 189 ? 3.569 -1.816 10.324 1.00 87.12 189 THR A CA 1
ATOM 1448 C C . THR A 1 189 ? 3.109 -0.683 9.417 1.00 87.12 189 THR A C 1
ATOM 1450 O O . THR A 1 189 ? 1.968 -0.237 9.502 1.00 87.12 189 THR A O 1
ATOM 1453 N N . HIS A 1 190 ? 3.977 -0.273 8.495 1.00 87.69 190 HIS A N 1
ATOM 1454 C CA . HIS A 1 190 ? 3.682 0.735 7.479 1.00 87.69 190 HIS A CA 1
ATOM 1455 C C . HIS A 1 190 ? 3.934 0.156 6.095 1.00 87.69 190 HIS A C 1
ATOM 1457 O O . HIS A 1 190 ? 5.022 -0.363 5.835 1.00 87.69 190 HIS A O 1
ATOM 1463 N N . TYR A 1 191 ? 2.959 0.266 5.197 1.00 85.81 191 TYR A N 1
ATOM 1464 C CA . TYR A 1 191 ? 3.186 0.051 3.771 1.00 85.81 191 TYR A CA 1
ATOM 1465 C C . TYR A 1 191 ? 3.308 1.401 3.088 1.00 85.81 191 TYR A C 1
ATOM 1467 O O . TYR A 1 191 ? 2.361 2.181 3.055 1.00 85.81 191 TYR A O 1
ATOM 1475 N N . ILE A 1 192 ? 4.495 1.653 2.550 1.00 83.44 192 ILE A N 1
ATOM 1476 C CA . ILE A 1 192 ? 4.778 2.820 1.717 1.00 83.44 192 ILE A CA 1
ATOM 1477 C C . ILE A 1 192 ? 4.414 2.530 0.260 1.00 83.44 192 ILE A C 1
ATOM 1479 O O . ILE A 1 192 ? 4.192 1.374 -0.121 1.00 83.44 192 ILE A O 1
ATOM 1483 N N . ARG A 1 193 ? 4.351 3.576 -0.570 1.00 75.81 193 ARG A N 1
ATOM 1484 C CA . ARG A 1 193 ? 3.929 3.497 -1.981 1.00 75.81 193 ARG A CA 1
ATOM 1485 C C . ARG A 1 193 ? 4.653 2.390 -2.757 1.00 75.81 193 ARG A C 1
ATOM 1487 O O . ARG A 1 193 ? 4.037 1.703 -3.568 1.00 75.81 193 ARG A O 1
ATOM 1494 N N . GLU A 1 194 ? 5.934 2.185 -2.473 1.00 68.12 194 GLU A N 1
ATOM 1495 C CA . GLU A 1 194 ? 6.818 1.205 -3.111 1.00 68.12 194 GLU A CA 1
ATOM 1496 C C . GLU A 1 194 ? 6.450 -0.249 -2.779 1.00 68.12 194 GLU A C 1
ATOM 1498 O O . GLU A 1 194 ? 6.821 -1.164 -3.512 1.00 68.12 194 GLU A O 1
ATOM 1503 N N . MET A 1 195 ? 5.732 -0.476 -1.677 1.00 66.69 195 MET A N 1
ATOM 1504 C CA . MET A 1 195 ? 5.359 -1.808 -1.193 1.00 66.69 195 MET A CA 1
ATOM 1505 C C . MET A 1 195 ? 4.033 -2.315 -1.771 1.00 66.69 195 MET A C 1
ATOM 1507 O O . MET A 1 195 ? 3.719 -3.487 -1.579 1.00 66.69 195 MET A O 1
ATOM 1511 N N . ASP A 1 196 ? 3.271 -1.460 -2.463 1.00 77.25 196 ASP A N 1
ATOM 1512 C CA . ASP A 1 196 ? 1.925 -1.748 -2.974 1.00 77.25 196 ASP A CA 1
ATOM 1513 C C . ASP A 1 196 ? 1.003 -2.358 -1.903 1.00 77.25 196 ASP A C 1
ATOM 1515 O O . ASP A 1 196 ? 0.690 -3.555 -1.907 1.00 77.25 196 ASP A O 1
ATOM 1519 N N . GLY A 1 197 ? 0.538 -1.512 -0.980 1.00 81.31 197 GLY A N 1
ATOM 1520 C CA . GLY A 1 197 ? -0.317 -1.928 0.133 1.00 81.31 197 GLY A CA 1
ATOM 1521 C C . GLY A 1 197 ? -1.619 -2.636 -0.275 1.00 81.31 197 GLY A C 1
ATOM 1522 O O . GLY A 1 197 ? -2.171 -3.381 0.534 1.00 81.31 197 GLY A O 1
ATOM 1523 N N . LEU A 1 198 ? -2.093 -2.493 -1.522 1.00 88.19 198 LEU A N 1
ATOM 1524 C CA . LEU A 1 198 ? -3.254 -3.240 -2.033 1.00 88.19 198 LEU A CA 1
ATOM 1525 C C . LEU A 1 198 ? -2.955 -4.736 -2.214 1.00 88.19 198 LEU A C 1
ATOM 1527 O O . LEU A 1 198 ? -3.854 -5.570 -2.057 1.00 88.19 198 LEU A O 1
ATOM 1531 N N . SER A 1 199 ? -1.706 -5.075 -2.542 1.00 82.19 199 SER A N 1
ATOM 1532 C CA . SER A 1 199 ? -1.254 -6.451 -2.784 1.00 82.19 199 SER A CA 1
ATOM 1533 C C . SER A 1 199 ? -0.901 -7.218 -1.505 1.00 82.19 199 SER A C 1
ATOM 1535 O O . SER A 1 199 ? -0.823 -8.448 -1.522 1.00 82.19 199 SER A O 1
ATOM 1537 N N . LEU A 1 200 ? -0.718 -6.505 -0.392 1.00 78.75 200 LEU A N 1
ATOM 1538 C CA . LEU A 1 200 ? -0.259 -7.053 0.881 1.00 78.75 200 LEU A CA 1
ATOM 1539 C C . LEU A 1 200 ? -1.428 -7.440 1.813 1.00 78.75 200 LEU A C 1
ATOM 1541 O O . LEU A 1 200 ? -2.557 -6.958 1.645 1.00 78.75 200 LEU A O 1
ATOM 1545 N N . PRO A 1 201 ? -1.207 -8.360 2.773 1.00 85.19 201 PRO A N 1
ATOM 1546 C CA . PRO A 1 201 ? -2.228 -8.753 3.747 1.00 85.19 201 PRO A CA 1
ATOM 1547 C C . PRO A 1 201 ? -2.480 -7.639 4.767 1.00 85.19 201 PRO A C 1
ATOM 1549 O O . PRO A 1 201 ? -1.536 -6.978 5.189 1.00 85.19 201 PRO A O 1
ATOM 1552 N N . TRP A 1 202 ? -3.733 -7.432 5.182 1.00 97.00 202 TRP A N 1
ATOM 1553 C CA . TRP A 1 202 ? -4.058 -6.474 6.242 1.00 97.00 202 TRP A CA 1
ATOM 1554 C C . TRP A 1 202 ? -4.584 -7.220 7.458 1.00 97.00 202 TRP A C 1
ATOM 1556 O O . TRP A 1 202 ? -5.568 -7.945 7.345 1.00 97.00 202 TRP A O 1
ATOM 1566 N N . ASN A 1 203 ? -3.936 -7.047 8.609 1.00 90.62 203 ASN A N 1
ATOM 1567 C CA . ASN A 1 203 ? -4.287 -7.764 9.832 1.00 90.62 203 ASN A CA 1
ATOM 1568 C C . ASN A 1 203 ? -4.444 -6.801 11.012 1.00 90.62 203 ASN A C 1
ATOM 1570 O O . ASN A 1 203 ? -3.717 -5.811 11.089 1.00 90.62 203 ASN A O 1
ATOM 1574 N N . GLY A 1 204 ? -5.340 -7.137 11.943 1.00 96.31 204 GLY A N 1
ATOM 1575 C CA . GLY A 1 204 ? -5.555 -6.370 13.173 1.00 96.31 204 GLY A CA 1
ATOM 1576 C C . GLY A 1 204 ? -6.319 -5.064 12.949 1.00 96.31 204 GLY A C 1
ATOM 1577 O O . GLY A 1 204 ? -7.260 -5.016 12.151 1.00 96.31 204 GLY A O 1
ATOM 1578 N N . THR A 1 205 ? -5.915 -4.022 13.673 1.00 98.44 205 THR A N 1
ATOM 1579 C CA . THR A 1 205 ? -6.459 -2.661 13.590 1.00 98.44 205 THR A CA 1
ATOM 1580 C C . THR A 1 205 ? -5.743 -1.852 12.504 1.00 98.44 205 THR A C 1
ATOM 1582 O O . THR A 1 205 ? -4.521 -1.683 12.525 1.00 98.44 205 THR A O 1
ATOM 1585 N N . VAL A 1 206 ? -6.495 -1.348 11.525 1.00 98.75 206 VAL A N 1
ATOM 1586 C CA . VAL A 1 206 ? -5.937 -0.714 10.323 1.00 98.75 206 VAL A CA 1
ATOM 1587 C C . VAL A 1 206 ? -6.423 0.722 10.191 1.00 98.75 206 VAL A C 1
ATOM 1589 O O . VAL A 1 206 ? -7.625 0.979 10.266 1.00 98.75 206 VAL A O 1
ATOM 1592 N N . PHE A 1 207 ? -5.507 1.645 9.908 1.00 98.62 207 PHE A N 1
ATOM 1593 C CA . PHE A 1 207 ? -5.853 2.995 9.472 1.00 98.62 207 PHE A CA 1
ATOM 1594 C C . PHE A 1 207 ? -5.557 3.161 7.988 1.00 98.62 207 PHE A C 1
ATOM 1596 O O . PHE A 1 207 ? -4.431 2.927 7.576 1.00 98.62 207 PHE A O 1
ATOM 1603 N N . CYS A 1 208 ? -6.534 3.566 7.177 1.00 98.06 208 CYS A N 1
ATOM 1604 C CA . CYS A 1 208 ? -6.359 3.715 5.731 1.00 98.06 208 CYS A CA 1
ATOM 1605 C C . CYS A 1 208 ? -6.712 5.136 5.267 1.00 98.06 208 CYS A C 1
ATOM 1607 O O . CYS A 1 208 ? -7.879 5.517 5.226 1.00 98.06 208 CYS A O 1
ATOM 1609 N N . ASN A 1 209 ? -5.711 5.914 4.859 1.00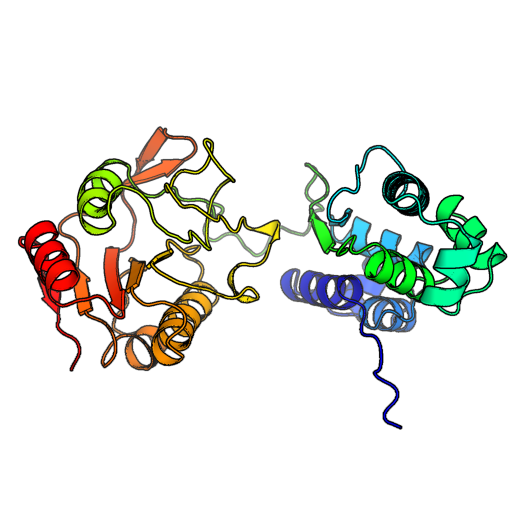 96.06 209 ASN A N 1
ATOM 1610 C CA . ASN A 1 209 ? -5.897 7.195 4.170 1.00 96.06 209 ASN A CA 1
ATOM 1611 C C . ASN A 1 209 ? -5.345 7.065 2.738 1.00 96.06 209 ASN A C 1
ATOM 1613 O O . ASN A 1 209 ? -4.178 7.375 2.496 1.00 96.06 209 ASN A O 1
ATOM 1617 N N . PRO A 1 210 ? -6.127 6.504 1.797 1.00 93.31 210 PRO A N 1
ATOM 1618 C CA . PRO A 1 210 ? -5.627 6.169 0.473 1.00 93.31 210 PRO A CA 1
ATOM 1619 C C . PRO A 1 210 ? -5.402 7.419 -0.388 1.00 93.31 210 PRO A C 1
ATOM 1621 O O . PRO A 1 210 ? -6.017 8.462 -0.157 1.00 93.31 210 PRO A O 1
ATOM 1624 N N . PRO A 1 211 ? -4.602 7.313 -1.464 1.00 87.88 211 PRO A N 1
ATOM 1625 C CA . PRO A 1 211 ? -4.505 8.382 -2.449 1.00 87.88 211 PRO A CA 1
ATOM 1626 C C . PRO A 1 211 ? -5.885 8.694 -3.047 1.00 87.88 211 PRO A C 1
ATOM 1628 O O . PRO A 1 211 ? -6.634 7.792 -3.441 1.00 87.88 211 PRO A O 1
ATOM 1631 N N . TYR A 1 212 ? -6.208 9.984 -3.156 1.00 82.38 212 TYR A N 1
ATOM 1632 C CA . TYR A 1 212 ? -7.508 10.496 -3.614 1.00 82.38 212 TYR A CA 1
ATOM 1633 C C . TYR A 1 212 ? -7.611 10.558 -5.144 1.00 82.38 212 TYR A C 1
ATOM 1635 O O . TYR A 1 212 ? -7.977 11.579 -5.729 1.00 82.38 212 TYR A O 1
ATOM 1643 N N . GLN A 1 213 ? -7.285 9.449 -5.805 1.00 81.69 213 GLN A N 1
ATOM 1644 C CA . GLN A 1 213 ? -7.297 9.327 -7.258 1.00 81.69 213 GLN A CA 1
ATOM 1645 C C . GLN A 1 213 ? -8.461 8.466 -7.742 1.00 81.69 213 GLN A C 1
ATOM 1647 O O . GLN A 1 213 ? -8.673 7.342 -7.279 1.00 81.69 213 GLN A O 1
ATOM 1652 N N . ARG A 1 214 ? -9.186 8.975 -8.744 1.00 74.00 214 ARG A N 1
ATOM 1653 C CA . ARG A 1 214 ? -10.283 8.248 -9.391 1.00 74.00 214 ARG A CA 1
ATOM 1654 C C . ARG A 1 214 ? -9.781 6.924 -9.974 1.00 74.00 214 ARG A C 1
ATOM 1656 O O . ARG A 1 214 ? -8.798 6.899 -10.708 1.00 74.00 214 ARG A O 1
ATOM 1663 N N . GLY A 1 215 ? -10.489 5.841 -9.685 1.00 77.38 215 GLY A N 1
ATOM 1664 C CA . GLY A 1 215 ? -10.143 4.475 -10.075 1.00 77.38 215 GLY A CA 1
ATOM 1665 C C . GLY A 1 215 ? -9.199 3.763 -9.099 1.00 77.38 215 GLY A C 1
ATOM 1666 O O . GLY A 1 215 ? -9.200 2.533 -9.077 1.00 77.38 215 GLY A O 1
ATOM 1667 N N . ILE A 1 216 ? -8.422 4.495 -8.292 1.00 83.81 216 ILE A N 1
ATOM 1668 C CA . ILE A 1 216 ? -7.503 3.913 -7.304 1.00 83.81 216 ILE A CA 1
ATOM 1669 C C . ILE A 1 216 ? -8.170 3.838 -5.936 1.00 83.81 216 ILE A C 1
ATOM 1671 O O . ILE A 1 216 ? -8.160 2.768 -5.328 1.00 83.81 216 ILE A O 1
ATOM 1675 N N . THR A 1 217 ? -8.786 4.924 -5.459 1.00 90.38 217 THR A N 1
ATOM 1676 C CA . THR A 1 217 ? -9.463 4.953 -4.151 1.00 90.38 217 THR A CA 1
ATOM 1677 C C . THR A 1 217 ? -10.515 3.843 -4.032 1.00 90.38 217 THR A C 1
ATOM 1679 O O . THR A 1 217 ? -10.660 3.222 -2.983 1.00 90.38 217 THR A O 1
ATOM 1682 N N . GLU A 1 218 ? -11.201 3.510 -5.125 1.00 92.12 218 GLU A N 1
ATOM 1683 C CA . GLU A 1 218 ? -12.197 2.441 -5.198 1.00 92.12 218 GLU A CA 1
ATOM 1684 C C . GLU A 1 218 ? -11.601 1.043 -4.951 1.00 92.12 218 GLU A C 1
ATOM 1686 O O . GLU A 1 218 ? -12.283 0.175 -4.397 1.00 92.12 218 GLU A O 1
ATOM 1691 N N . LEU A 1 219 ? -10.336 0.814 -5.326 1.00 92.12 219 LEU A N 1
ATOM 1692 C CA . LEU A 1 219 ? -9.626 -0.436 -5.034 1.00 92.12 219 LEU A CA 1
ATOM 1693 C 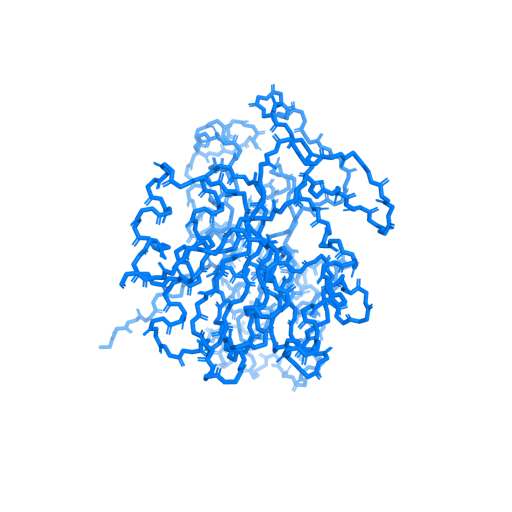C . LEU A 1 219 ? -9.313 -0.555 -3.542 1.00 92.12 219 LEU A C 1
ATOM 1695 O O . LEU A 1 219 ? -9.481 -1.637 -2.982 1.00 92.12 219 LEU A O 1
ATOM 1699 N N . TRP A 1 220 ? -8.930 0.551 -2.899 1.00 96.94 220 TRP A N 1
ATOM 1700 C CA . TRP A 1 220 ? -8.699 0.605 -1.453 1.00 96.94 220 TRP A CA 1
ATOM 1701 C C . TRP A 1 220 ? -9.988 0.368 -0.674 1.00 96.94 220 TRP A C 1
ATOM 1703 O O . TRP A 1 220 ? -10.008 -0.481 0.208 1.00 96.94 220 TRP A O 1
ATOM 1713 N N . ILE A 1 221 ? -11.095 1.001 -1.072 1.00 98.12 221 ILE A N 1
ATOM 1714 C CA . ILE A 1 221 ? -12.417 0.758 -0.470 1.00 98.12 221 ILE A CA 1
ATOM 1715 C C . ILE A 1 221 ? -12.793 -0.729 -0.560 1.00 98.12 221 ILE A C 1
ATOM 1717 O O . ILE A 1 221 ? -13.192 -1.343 0.431 1.00 98.12 221 ILE A O 1
ATOM 1721 N N . LYS A 1 222 ? -12.625 -1.337 -1.743 1.00 97.62 222 LYS A N 1
ATOM 1722 C CA . LYS A 1 222 ? -12.880 -2.771 -1.931 1.00 97.62 222 LYS A CA 1
ATOM 1723 C C . LYS A 1 222 ? -11.956 -3.631 -1.061 1.00 97.62 222 LYS A C 1
ATOM 1725 O O . LYS A 1 222 ? -12.390 -4.662 -0.550 1.00 97.62 222 LYS A O 1
ATOM 1730 N N . LYS A 1 223 ? -10.691 -3.232 -0.902 1.00 97.62 223 LYS A N 1
ATOM 1731 C CA . LYS A 1 223 ? -9.715 -3.913 -0.046 1.00 97.62 223 LYS A CA 1
ATOM 1732 C C . LYS A 1 223 ? -10.130 -3.838 1.425 1.00 97.62 223 LYS A C 1
ATOM 1734 O O . LYS A 1 223 ? -10.189 -4.897 2.037 1.00 97.62 223 LYS A O 1
ATOM 1739 N N . CYS A 1 224 ? -10.525 -2.673 1.947 1.00 98.50 224 CYS A N 1
ATOM 1740 C CA . CYS A 1 224 ? -11.052 -2.533 3.311 1.00 98.50 224 CYS A CA 1
ATOM 1741 C C . CYS A 1 224 ? -12.197 -3.522 3.573 1.00 98.50 224 CYS A C 1
ATOM 1743 O O . CYS A 1 224 ? -12.115 -4.352 4.477 1.00 98.50 224 CYS A O 1
ATOM 1745 N N . HIS A 1 225 ? -13.220 -3.507 2.711 1.00 98.38 225 HIS A N 1
ATOM 1746 C CA . HIS A 1 225 ? -14.354 -4.425 2.818 1.00 98.38 225 HIS A CA 1
ATOM 1747 C C . HIS A 1 225 ? -13.911 -5.897 2.821 1.00 98.38 225 HIS A C 1
ATOM 1749 O O . HIS A 1 225 ? -14.337 -6.672 3.674 1.00 98.38 225 HIS A O 1
ATOM 1755 N N . ASN A 1 226 ? -13.041 -6.294 1.888 1.00 97.88 226 ASN A N 1
ATOM 1756 C CA . ASN A 1 226 ? -12.604 -7.685 1.756 1.00 97.88 226 ASN A CA 1
ATOM 1757 C C . ASN A 1 226 ? -11.731 -8.167 2.922 1.00 97.88 226 ASN A C 1
ATOM 1759 O O . ASN A 1 226 ? -11.862 -9.319 3.328 1.00 97.88 226 ASN A O 1
ATOM 1763 N N . GLU A 1 227 ? -10.828 -7.329 3.437 1.00 98.00 227 GLU A N 1
ATOM 1764 C CA . GLU A 1 227 ? -9.948 -7.687 4.559 1.00 98.00 227 GLU A CA 1
ATOM 1765 C C . GLU A 1 227 ? -10.736 -7.825 5.864 1.00 98.00 227 GLU A C 1
ATOM 1767 O O . GLU A 1 227 ? -10.504 -8.774 6.616 1.00 98.00 227 GLU A O 1
ATOM 1772 N N . HIS A 1 228 ? -11.724 -6.949 6.084 1.00 98.19 228 HIS A N 1
ATOM 1773 C CA . HIS A 1 228 ? -12.657 -7.082 7.199 1.00 98.19 228 HIS A CA 1
ATOM 1774 C C . HIS A 1 228 ? -13.553 -8.318 7.046 1.00 98.19 228 HIS A C 1
ATOM 1776 O O . HIS A 1 228 ? -13.627 -9.149 7.947 1.00 98.19 228 HIS A O 1
ATOM 1782 N N . LYS A 1 229 ? -14.185 -8.498 5.878 1.00 97.31 229 LYS A N 1
ATOM 1783 C CA . LYS A 1 229 ? -15.065 -9.645 5.597 1.00 97.31 229 LYS A CA 1
ATOM 1784 C C . LYS A 1 229 ? -14.347 -10.989 5.734 1.00 97.31 229 LYS A C 1
ATOM 1786 O O . LYS A 1 229 ? -14.966 -11.979 6.108 1.00 97.31 229 LYS A O 1
ATOM 1791 N N . ALA A 1 230 ? -13.053 -11.035 5.426 1.00 96.06 230 ALA A N 1
ATOM 1792 C CA . ALA A 1 230 ? -12.228 -12.225 5.600 1.00 96.06 230 ALA A CA 1
ATOM 1793 C C . ALA A 1 230 ? -11.767 -12.459 7.053 1.00 96.06 230 ALA A C 1
ATOM 1795 O O . ALA A 1 230 ? -11.042 -13.422 7.294 1.00 96.06 230 ALA A O 1
ATOM 1796 N N . GLY A 1 231 ? -12.130 -11.585 7.997 1.00 96.62 231 GLY A N 1
ATOM 1797 C CA . GLY A 1 231 ? -11.765 -11.686 9.411 1.00 96.62 231 GLY A CA 1
ATOM 1798 C C . GLY A 1 231 ? -10.294 -11.399 9.715 1.00 96.62 231 GLY A C 1
ATOM 1799 O O . GLY A 1 231 ? -9.846 -11.676 10.823 1.00 96.62 231 GLY A O 1
ATOM 1800 N N . ARG A 1 232 ? -9.523 -10.870 8.753 1.00 94.69 232 ARG A N 1
ATOM 1801 C CA . ARG A 1 232 ? -8.100 -10.555 8.963 1.00 94.69 232 ARG A CA 1
ATOM 1802 C C . ARG A 1 232 ? -7.920 -9.223 9.682 1.00 94.69 232 ARG A C 1
ATOM 1804 O O . ARG A 1 232 ? -7.154 -9.138 10.641 1.00 94.69 232 ARG A O 1
ATOM 1811 N N . ALA A 1 233 ? -8.653 -8.203 9.245 1.00 98.06 233 ALA A N 1
ATOM 1812 C CA . ALA A 1 233 ? -8.707 -6.914 9.917 1.00 98.06 233 ALA A CA 1
ATOM 1813 C C . ALA A 1 233 ? -9.921 -6.862 10.858 1.00 98.06 233 ALA A C 1
ATOM 1815 O O . ALA A 1 233 ? -11.071 -6.949 10.412 1.00 98.06 233 ALA A O 1
ATOM 1816 N N . SER A 1 234 ? -9.661 -6.736 12.159 1.00 97.56 234 SER A N 1
ATOM 1817 C CA . SER A 1 234 ? -10.696 -6.683 13.197 1.00 97.56 234 SER A CA 1
ATOM 1818 C C . SER A 1 234 ? -11.406 -5.330 13.230 1.00 97.56 234 SER A C 1
ATOM 1820 O O . SER A 1 234 ? -12.611 -5.287 13.466 1.00 97.56 234 SER A O 1
ATOM 1822 N N . LEU A 1 235 ? -10.674 -4.253 12.940 1.00 98.56 235 LEU A N 1
ATOM 1823 C CA . LEU A 1 235 ? -11.160 -2.880 12.838 1.00 98.56 235 LEU A CA 1
ATOM 1824 C C . LEU A 1 235 ? -10.410 -2.178 11.703 1.00 98.56 235 LEU A C 1
ATOM 1826 O O . LEU A 1 235 ? -9.183 -2.236 11.637 1.00 98.56 235 LEU A O 1
ATOM 1830 N N . ILE A 1 236 ? -11.130 -1.491 10.823 1.00 98.81 236 ILE A N 1
ATOM 1831 C CA . ILE A 1 236 ? -10.551 -0.618 9.800 1.00 98.81 236 ILE A CA 1
ATOM 1832 C C . ILE A 1 236 ? -11.198 0.751 9.925 1.00 98.81 236 ILE A C 1
ATOM 1834 O O . ILE A 1 236 ? -12.413 0.861 9.781 1.00 98.81 236 ILE A O 1
ATOM 1838 N N . ILE A 1 237 ? -10.385 1.784 10.126 1.00 98.69 237 ILE A N 1
ATOM 1839 C CA . ILE A 1 237 ? -10.799 3.188 10.090 1.00 98.69 237 ILE A CA 1
ATOM 1840 C C . ILE A 1 237 ? -10.193 3.809 8.832 1.00 98.69 237 ILE A C 1
ATOM 1842 O O . ILE A 1 237 ? -8.973 3.915 8.716 1.00 98.69 237 ILE A O 1
ATOM 1846 N N . ALA A 1 238 ? -11.031 4.208 7.876 1.00 98.31 238 ALA A N 1
ATOM 1847 C CA . ALA A 1 238 ? -10.578 4.841 6.643 1.00 98.31 238 ALA A CA 1
ATOM 1848 C C . ALA A 1 238 ? -11.008 6.306 6.550 1.00 98.31 238 ALA A C 1
ATOM 1850 O O . ALA A 1 238 ? -12.172 6.629 6.785 1.00 98.31 238 ALA A O 1
ATOM 1851 N N . LEU A 1 239 ? -10.088 7.178 6.136 1.00 96.94 239 LEU A N 1
ATOM 1852 C CA . LEU A 1 239 ? -10.384 8.564 5.782 1.00 96.94 239 LEU A CA 1
ATOM 1853 C C . LEU A 1 239 ? -10.600 8.657 4.270 1.00 96.94 239 LEU A C 1
ATOM 1855 O O . LEU A 1 239 ? -9.681 8.419 3.492 1.00 96.94 239 LEU A O 1
ATOM 1859 N N . LEU A 1 240 ? -11.820 8.987 3.846 1.00 95.50 240 LEU A N 1
ATOM 1860 C CA . LEU A 1 240 ? -12.216 8.964 2.437 1.00 95.50 240 LEU A CA 1
ATOM 1861 C C . LEU A 1 240 ? -12.892 10.268 2.013 1.00 95.50 240 LEU A C 1
ATOM 1863 O O . LEU A 1 240 ? -13.489 10.983 2.817 1.00 95.50 240 LEU A O 1
ATOM 1867 N N . ALA A 1 241 ? -12.854 10.557 0.711 1.00 93.38 241 ALA A N 1
ATOM 1868 C CA . ALA A 1 241 ? -13.733 11.562 0.127 1.00 93.38 241 ALA A CA 1
ATOM 1869 C C . ALA A 1 241 ? -15.175 11.043 0.184 1.00 93.38 241 ALA A C 1
ATOM 1871 O O . ALA A 1 241 ? -15.445 9.949 -0.320 1.00 93.38 241 ALA A O 1
ATOM 1872 N N . ALA A 1 242 ? -16.092 11.818 0.762 1.00 94.25 242 ALA A N 1
ATOM 1873 C CA . ALA A 1 242 ? -17.498 11.446 0.851 1.00 94.25 242 ALA A CA 1
ATOM 1874 C C . ALA A 1 242 ? -18.136 11.501 -0.545 1.00 94.25 242 ALA A C 1
ATOM 1876 O O . ALA A 1 242 ? -18.397 12.581 -1.076 1.00 94.25 242 ALA A O 1
ATOM 1877 N N . ARG A 1 243 ? -18.322 10.324 -1.152 1.00 93.75 243 ARG A N 1
ATOM 1878 C CA . ARG A 1 243 ? -18.884 10.145 -2.501 1.00 93.75 243 ARG A CA 1
ATOM 1879 C C . ARG A 1 243 ? -19.926 9.016 -2.522 1.00 93.75 243 ARG A C 1
ATOM 1881 O O . ARG A 1 243 ? -19.709 7.994 -3.194 1.00 93.75 243 ARG A O 1
ATOM 1888 N N . PRO A 1 244 ? -21.014 9.147 -1.735 1.00 92.62 244 PRO A N 1
ATOM 1889 C CA . PRO A 1 244 ? -22.007 8.088 -1.538 1.00 92.62 244 PRO A CA 1
ATOM 1890 C C . PRO A 1 244 ? -22.694 7.640 -2.837 1.00 92.62 244 PRO A C 1
ATOM 1892 O O . PRO A 1 244 ? -23.175 6.516 -2.919 1.00 92.62 244 PRO A O 1
ATOM 1895 N N . GLU A 1 245 ? -22.694 8.472 -3.876 1.00 92.00 245 GLU A N 1
ATOM 1896 C CA . GLU A 1 245 ? -23.251 8.181 -5.198 1.00 92.00 245 GLU A CA 1
ATOM 1897 C C . GLU A 1 245 ? -22.410 7.192 -6.021 1.00 92.00 245 GLU A C 1
ATOM 1899 O O . GLU A 1 245 ? -22.880 6.622 -7.006 1.00 92.00 245 GLU A O 1
ATOM 1904 N N . THR A 1 246 ? -21.146 6.970 -5.652 1.00 91.94 246 THR A N 1
ATOM 1905 C CA . THR A 1 246 ? -20.245 6.138 -6.458 1.00 91.94 246 THR A CA 1
ATOM 1906 C C . THR A 1 246 ? -20.545 4.649 -6.310 1.00 91.94 246 THR A C 1
ATOM 1908 O O . THR A 1 246 ? -20.971 4.162 -5.260 1.00 91.94 246 THR A O 1
ATOM 1911 N N . LYS A 1 247 ? -20.228 3.873 -7.355 1.00 93.44 247 LYS A N 1
ATOM 1912 C CA . LYS A 1 247 ? -20.375 2.409 -7.333 1.00 93.44 247 LYS A CA 1
ATOM 1913 C C . LYS A 1 247 ? -19.622 1.765 -6.166 1.00 93.44 247 LYS A C 1
ATOM 1915 O O . LYS A 1 247 ? -20.132 0.819 -5.576 1.00 93.44 247 LYS A O 1
ATOM 1920 N N . ALA A 1 248 ? -18.425 2.257 -5.837 1.00 93.56 248 ALA A N 1
ATOM 1921 C CA . ALA A 1 248 ? -17.621 1.704 -4.750 1.00 93.56 248 ALA A CA 1
ATOM 1922 C C . ALA A 1 248 ? -18.292 1.892 -3.384 1.00 93.56 248 ALA A C 1
ATOM 1924 O O . ALA A 1 248 ? -18.373 0.931 -2.624 1.00 93.56 248 ALA A O 1
ATOM 1925 N N . TRP A 1 249 ? -18.835 3.082 -3.112 1.00 95.88 249 TRP A N 1
ATOM 1926 C CA . TRP A 1 249 ? -19.579 3.352 -1.881 1.00 95.88 249 TRP A CA 1
ATOM 1927 C C . TRP A 1 249 ? -20.834 2.484 -1.775 1.00 95.88 249 TRP A C 1
ATOM 1929 O O . TRP A 1 249 ? -21.040 1.815 -0.764 1.00 95.88 249 TRP A O 1
ATOM 1939 N N . ASN A 1 250 ? -21.614 2.399 -2.853 1.00 94.69 250 ASN A N 1
ATOM 1940 C CA . ASN A 1 250 ? -22.819 1.571 -2.879 1.00 94.69 250 ASN A CA 1
ATOM 1941 C C . ASN A 1 250 ? -22.523 0.071 -2.729 1.00 94.69 250 ASN A C 1
ATOM 1943 O O . ASN A 1 250 ? -23.285 -0.633 -2.080 1.00 94.69 250 ASN A O 1
ATOM 1947 N N . SER A 1 251 ? -21.424 -0.421 -3.310 1.00 94.50 251 SER A N 1
ATOM 1948 C CA . SER A 1 251 ? -21.113 -1.861 -3.311 1.00 94.50 251 SER A CA 1
ATOM 1949 C C . SER A 1 251 ? -20.418 -2.335 -2.034 1.00 94.50 251 SER A C 1
ATOM 1951 O O . SER A 1 251 ? -20.596 -3.484 -1.646 1.00 94.50 251 SER A O 1
ATOM 1953 N N . TRP A 1 252 ? -19.577 -1.493 -1.422 1.00 96.50 252 TRP A N 1
ATOM 1954 C CA . TRP A 1 252 ? -18.615 -1.932 -0.399 1.00 96.50 252 TRP A CA 1
ATOM 1955 C C . TRP A 1 252 ? -18.654 -1.130 0.902 1.00 96.50 252 TRP A C 1
ATOM 1957 O O . TRP A 1 252 ? -17.965 -1.505 1.845 1.00 96.50 252 TRP A O 1
ATOM 1967 N N . ILE A 1 253 ? -19.415 -0.033 0.967 1.00 97.25 253 ILE A N 1
ATOM 1968 C CA . ILE A 1 253 ? -19.561 0.779 2.184 1.00 97.25 253 ILE A CA 1
ATOM 1969 C C . ILE A 1 253 ? -20.986 0.655 2.717 1.00 97.25 253 ILE A C 1
ATOM 1971 O O . ILE A 1 253 ? -21.149 0.191 3.842 1.00 97.25 253 ILE A O 1
ATOM 1975 N N . LYS A 1 254 ? -21.993 0.980 1.891 1.00 93.75 254 LYS A N 1
ATOM 1976 C CA . LYS A 1 254 ? -23.405 1.155 2.282 1.00 93.75 254 LYS A CA 1
ATOM 1977 C C . LYS A 1 254 ? -23.920 0.133 3.310 1.00 93.75 254 LYS A C 1
ATOM 1979 O O . LYS A 1 254 ? -24.501 0.525 4.309 1.00 93.75 254 LYS A O 1
ATOM 1984 N N . THR A 1 255 ? -23.695 -1.159 3.076 1.00 90.88 255 THR A N 1
ATOM 1985 C CA . THR A 1 255 ? -24.241 -2.254 3.903 1.00 90.88 255 THR A CA 1
ATOM 1986 C C . THR A 1 255 ? -23.174 -2.966 4.740 1.00 90.88 255 TH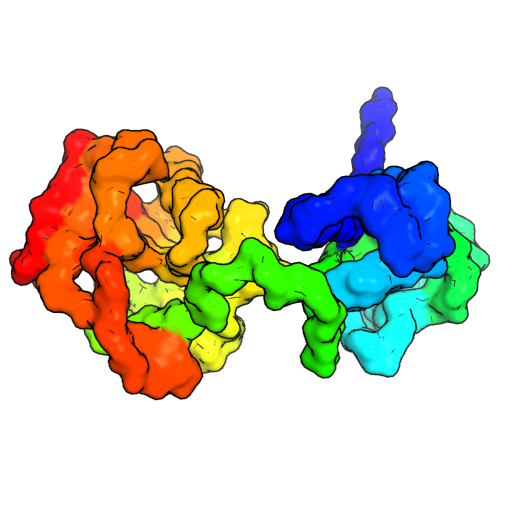R A C 1
ATOM 1988 O O . THR A 1 255 ? -23.337 -4.128 5.100 1.00 90.88 255 THR A O 1
ATOM 1991 N N . SER A 1 256 ? -21.997 -2.364 4.940 1.00 95.25 256 SER A N 1
ATOM 1992 C CA . SER A 1 256 ? -20.898 -3.050 5.644 1.00 95.25 256 SER A CA 1
ATOM 1993 C C . SER A 1 256 ? -20.041 -2.171 6.545 1.00 95.25 256 SER A C 1
ATOM 1995 O O . SER A 1 256 ? -19.229 -2.714 7.294 1.00 95.25 256 SER A O 1
ATOM 1997 N N . ALA A 1 257 ? -20.220 -0.851 6.501 1.00 97.62 257 ALA A N 1
ATOM 1998 C CA . ALA A 1 257 ? -19.454 0.087 7.304 1.00 97.62 257 ALA A CA 1
ATOM 1999 C C . ALA A 1 257 ? -20.317 1.208 7.873 1.00 97.62 257 ALA A C 1
ATOM 2001 O O . ALA A 1 257 ? -21.238 1.694 7.218 1.00 97.62 257 ALA A O 1
ATOM 2002 N N . ASP A 1 258 ? -19.966 1.633 9.080 1.00 97.81 258 ASP A N 1
ATOM 2003 C CA . ASP A 1 258 ? -20.459 2.865 9.677 1.00 97.81 258 ASP A CA 1
ATOM 2004 C C . ASP A 1 258 ? -19.742 4.062 9.038 1.00 97.81 258 ASP A C 1
ATOM 2006 O O . ASP A 1 258 ? -18.544 4.006 8.747 1.00 97.81 258 ASP A O 1
ATOM 2010 N N . ILE A 1 259 ? -20.472 5.149 8.796 1.00 98.06 259 ILE A N 1
ATOM 2011 C CA . ILE A 1 259 ? -19.963 6.341 8.111 1.00 98.06 259 ILE A CA 1
ATOM 2012 C C . ILE A 1 259 ? -20.187 7.550 9.011 1.00 98.06 259 ILE A C 1
ATOM 2014 O O . ILE A 1 259 ? -21.309 7.805 9.435 1.00 98.06 259 ILE A O 1
ATOM 2018 N N . PHE A 1 260 ? -19.145 8.340 9.231 1.00 97.81 260 PHE A N 1
ATOM 2019 C CA . PHE A 1 260 ? -19.210 9.623 9.924 1.00 97.81 260 PHE A CA 1
ATOM 2020 C C . PHE A 1 260 ? -18.812 10.721 8.940 1.00 97.81 260 PHE A C 1
ATOM 2022 O O . PHE A 1 260 ? -17.642 10.841 8.561 1.00 97.81 260 PHE A O 1
ATOM 2029 N N . LEU A 1 261 ? -19.789 11.499 8.469 1.00 97.06 261 LEU A N 1
ATOM 2030 C CA . LEU A 1 261 ? -19.539 12.632 7.578 1.00 97.06 261 LEU A CA 1
ATOM 2031 C C . LEU A 1 261 ? -19.027 13.815 8.402 1.00 97.06 261 LEU A C 1
ATOM 2033 O O . LEU A 1 261 ? -19.772 14.394 9.194 1.00 97.06 261 LEU A O 1
ATOM 2037 N N . LEU A 1 262 ? -17.757 14.167 8.199 1.00 94.81 262 LEU A N 1
ATOM 2038 C CA . LEU A 1 262 ? -17.063 15.131 9.044 1.00 94.81 262 LEU A CA 1
ATOM 2039 C C . LEU A 1 262 ? -17.597 16.552 8.839 1.00 94.81 262 LEU A C 1
ATOM 2041 O O . LEU A 1 262 ? -17.688 17.052 7.709 1.00 94.81 262 LEU A O 1
ATOM 2045 N N . ARG A 1 263 ? -17.884 17.240 9.947 1.00 86.94 263 ARG A N 1
ATOM 2046 C CA . ARG A 1 263 ? -18.188 18.671 9.951 1.00 86.94 263 ARG A CA 1
ATOM 2047 C C . ARG A 1 263 ? -16.932 19.458 9.572 1.00 86.94 263 ARG A C 1
ATOM 2049 O O . ARG A 1 263 ? -15.869 19.294 10.165 1.00 86.94 263 ARG A O 1
ATOM 2056 N N . LYS A 1 264 ? -17.106 20.419 8.658 1.00 84.94 264 LYS A N 1
ATOM 2057 C CA . LYS A 1 264 ? -16.061 21.301 8.098 1.00 84.94 264 LYS A CA 1
ATOM 2058 C C . LYS A 1 264 ? -15.073 20.567 7.183 1.00 84.94 264 LYS A C 1
ATOM 2060 O O . LYS A 1 264 ? -14.798 19.381 7.308 1.00 84.94 264 LYS A O 1
ATOM 2065 N N . ARG A 1 265 ? -14.518 21.308 6.221 1.00 85.38 265 ARG A N 1
ATOM 2066 C CA . ARG A 1 265 ? -13.505 20.769 5.308 1.00 85.38 265 ARG A CA 1
ATOM 2067 C C . ARG A 1 265 ? -12.185 20.610 6.047 1.00 85.38 265 ARG A C 1
ATOM 2069 O O . ARG A 1 265 ? -11.644 21.604 6.539 1.00 85.38 265 ARG A O 1
ATOM 2076 N N . LEU A 1 266 ? -11.659 19.387 6.062 1.00 87.56 266 LEU A N 1
ATOM 2077 C CA . LEU A 1 266 ? -10.296 19.122 6.509 1.00 87.56 266 LEU A CA 1
ATOM 2078 C C . LEU A 1 266 ? -9.307 19.988 5.728 1.00 87.56 266 LEU A C 1
ATOM 2080 O O . LEU A 1 266 ? -9.573 20.388 4.591 1.00 87.56 266 LEU A O 1
ATOM 2084 N N . ARG A 1 267 ? -8.171 20.291 6.348 1.00 82.19 267 ARG A N 1
ATOM 2085 C CA . ARG A 1 267 ? -7.041 20.917 5.664 1.00 82.19 267 ARG A CA 1
ATOM 2086 C C . ARG A 1 267 ? -6.031 19.857 5.281 1.00 82.19 267 ARG A C 1
ATOM 2088 O O . ARG A 1 267 ? -5.876 18.875 5.999 1.00 82.19 267 ARG A O 1
ATOM 2095 N N . TYR A 1 268 ? -5.355 20.078 4.167 1.00 73.62 268 TYR A N 1
ATOM 2096 C CA . TYR A 1 268 ? -4.241 19.233 3.779 1.00 73.62 268 TYR A CA 1
ATOM 2097 C C . TYR A 1 268 ? -3.011 19.510 4.628 1.00 73.62 268 TYR A C 1
ATOM 2099 O O . TYR A 1 268 ? -2.804 20.642 5.066 1.00 73.62 268 TYR A O 1
ATOM 2107 N N . TYR A 1 269 ? -2.200 18.476 4.815 1.00 75.69 269 TYR A N 1
ATOM 2108 C CA . TYR A 1 269 ? -0.863 18.582 5.373 1.00 75.69 269 TYR A CA 1
ATOM 2109 C C . TYR A 1 269 ? 0.128 17.926 4.411 1.00 75.69 269 TYR A C 1
ATOM 2111 O O . TYR A 1 269 ? -0.179 16.899 3.800 1.00 75.69 269 TYR A O 1
ATOM 2119 N N . GLU A 1 270 ? 1.294 18.545 4.265 1.00 68.81 270 GLU A N 1
ATOM 2120 C CA . GLU A 1 270 ? 2.422 18.026 3.493 1.00 68.81 270 GLU A CA 1
ATOM 2121 C C . GLU A 1 270 ? 3.706 18.345 4.259 1.00 68.81 270 GLU A C 1
ATOM 2123 O O . GLU A 1 270 ? 3.975 19.510 4.556 1.00 68.81 270 GLU A O 1
ATOM 2128 N N . ASN A 1 271 ? 4.476 17.317 4.629 1.00 69.19 271 ASN A N 1
ATOM 2129 C CA . ASN A 1 271 ? 5.662 17.449 5.481 1.00 69.19 271 ASN A CA 1
ATOM 2130 C C . ASN A 1 271 ? 5.367 18.219 6.785 1.00 69.19 271 ASN A C 1
ATOM 2132 O O . ASN A 1 271 ? 6.138 19.089 7.196 1.00 69.19 271 ASN A O 1
ATOM 2136 N N . GLY A 1 272 ? 4.209 17.962 7.405 1.00 69.31 272 GLY A N 1
ATOM 2137 C CA . GLY A 1 272 ? 3.744 18.670 8.602 1.00 69.31 272 GLY A CA 1
ATOM 2138 C C . GLY A 1 272 ? 3.272 20.117 8.384 1.00 69.31 272 GLY A C 1
ATOM 2139 O O . GLY A 1 272 ? 2.826 20.755 9.339 1.00 69.31 272 GLY A O 1
ATOM 2140 N N . ILE A 1 273 ? 3.315 20.649 7.157 1.00 71.88 273 ILE A N 1
ATOM 2141 C CA . ILE A 1 273 ? 2.893 22.022 6.848 1.00 71.88 273 ILE A CA 1
ATOM 2142 C C . ILE A 1 273 ? 1.411 22.039 6.473 1.00 71.88 273 ILE A C 1
ATOM 2144 O O . ILE A 1 273 ? 0.974 21.339 5.561 1.00 71.88 273 ILE A O 1
ATOM 2148 N N . LYS A 1 274 ? 0.632 22.878 7.165 1.00 79.00 274 LYS A N 1
ATOM 2149 C CA . LYS A 1 274 ? -0.810 23.042 6.939 1.00 79.00 274 LYS A CA 1
ATOM 2150 C C . LYS A 1 274 ? -1.083 23.825 5.654 1.00 79.00 274 LYS A C 1
ATOM 2152 O O . LYS A 1 274 ? -0.703 24.987 5.535 1.00 79.00 274 LYS A O 1
ATOM 2157 N N . GLY A 1 275 ? -1.806 23.207 4.729 1.00 78.56 275 GLY A N 1
ATOM 2158 C CA . GLY A 1 275 ? -2.214 23.785 3.454 1.00 78.56 275 GLY A CA 1
ATOM 2159 C C . GLY A 1 275 ? -3.661 24.289 3.424 1.00 78.56 275 GLY A C 1
ATOM 2160 O O . GLY A 1 275 ? -4.274 24.641 4.441 1.00 78.56 275 GLY A O 1
ATOM 2161 N N . ASN A 1 276 ? -4.210 24.317 2.208 1.00 79.12 276 ASN A N 1
ATOM 2162 C CA . ASN A 1 276 ? -5.586 24.723 1.924 1.00 79.12 276 ASN A CA 1
ATOM 2163 C C . ASN A 1 276 ? -6.617 23.679 2.380 1.00 79.12 276 ASN A C 1
ATOM 2165 O O . ASN A 1 276 ? -6.295 22.535 2.707 1.00 79.12 276 ASN A O 1
ATOM 2169 N N . HIS A 1 277 ? -7.886 24.091 2.398 1.00 80.06 277 HIS A N 1
ATOM 2170 C CA . HIS A 1 277 ? -9.000 23.179 2.623 1.00 80.06 277 HIS A CA 1
ATOM 2171 C C . HIS A 1 277 ? -9.135 22.160 1.486 1.00 80.06 277 HIS A C 1
ATOM 2173 O O . HIS A 1 277 ? -8.925 22.468 0.313 1.00 80.06 277 HIS A O 1
ATOM 2179 N N . CYS A 1 278 ? -9.563 20.960 1.854 1.00 80.06 278 CYS A N 1
ATOM 2180 C CA . CYS A 1 278 ? -9.904 19.893 0.938 1.00 80.06 278 CYS A CA 1
ATOM 2181 C C . CYS A 1 278 ? -11.093 20.296 0.035 1.00 80.06 278 CYS A C 1
ATOM 2183 O O . CYS A 1 278 ? -12.150 20.693 0.553 1.00 80.06 278 CYS A O 1
ATOM 2185 N N . PRO A 1 279 ? -10.982 20.183 -1.307 1.00 82.00 279 PRO A N 1
ATOM 2186 C CA . PRO A 1 279 ? -12.020 20.604 -2.236 1.00 82.00 279 PRO A CA 1
ATOM 2187 C C . PRO A 1 279 ? -13.207 19.633 -2.243 1.00 82.00 279 PRO A C 1
ATOM 2189 O O . PRO A 1 279 ? -14.267 19.966 -2.770 1.00 82.00 279 PRO A O 1
ATOM 2192 N N . PHE A 1 280 ? -13.105 18.482 -1.570 1.00 85.88 280 PHE A N 1
ATOM 2193 C CA . PHE A 1 280 ? -14.200 17.529 -1.366 1.00 85.88 280 PHE A CA 1
ATOM 2194 C C . PHE A 1 280 ? -14.563 17.351 0.124 1.00 85.88 280 PHE A C 1
ATOM 2196 O O . PHE A 1 280 ? -13.740 17.625 1.000 1.00 85.88 280 PHE A O 1
ATOM 2203 N N . PRO A 1 281 ? -15.815 16.965 0.435 1.00 91.56 281 PRO A N 1
ATOM 2204 C CA . PRO A 1 281 ? -16.199 16.563 1.786 1.00 91.56 281 PRO A CA 1
ATOM 2205 C C . PRO A 1 281 ? -15.457 15.284 2.192 1.00 91.56 281 PRO A C 1
ATOM 2207 O O . PRO A 1 281 ? -15.144 14.446 1.344 1.00 91.56 281 PRO A O 1
ATOM 2210 N N . SER A 1 282 ? -15.190 15.128 3.487 1.00 94.31 282 SER A N 1
ATOM 2211 C CA . SER A 1 282 ? -14.464 13.983 4.044 1.00 94.31 282 SER A CA 1
ATOM 2212 C C . SER A 1 282 ? -15.369 13.152 4.944 1.00 94.31 282 SER A C 1
ATOM 2214 O O . SER A 1 282 ? -16.254 13.687 5.609 1.00 94.31 282 SER A O 1
ATOM 2216 N N . ALA A 1 283 ? -15.123 11.849 4.978 1.00 97.06 283 ALA A N 1
ATOM 2217 C CA . ALA A 1 283 ? -15.808 10.909 5.846 1.00 97.06 283 ALA A CA 1
ATOM 2218 C C . ALA A 1 283 ? -14.804 9.991 6.540 1.00 97.06 283 ALA A C 1
ATOM 2220 O O . ALA A 1 283 ? -13.822 9.571 5.920 1.00 97.06 283 ALA A O 1
ATOM 2221 N N . ILE A 1 284 ? -15.096 9.645 7.791 1.00 98.06 284 ILE A N 1
ATOM 2222 C CA . ILE A 1 284 ? -14.514 8.477 8.446 1.00 98.06 284 ILE A CA 1
ATOM 2223 C C . ILE A 1 284 ? -15.435 7.294 8.178 1.00 98.06 284 ILE A C 1
ATOM 2225 O O . ILE A 1 284 ? -16.632 7.363 8.446 1.00 98.06 284 ILE A O 1
ATOM 2229 N N . VAL A 1 285 ? -14.883 6.225 7.614 1.00 98.50 285 VAL A N 1
ATOM 2230 C CA . VAL A 1 285 ? -15.616 5.000 7.289 1.00 98.50 285 VAL A CA 1
ATOM 2231 C C . VAL A 1 285 ? -15.017 3.848 8.077 1.00 98.50 285 VAL A C 1
ATOM 2233 O O . VAL A 1 285 ? -13.805 3.630 8.029 1.00 98.50 285 VAL A O 1
ATOM 2236 N N . VAL A 1 286 ? -15.862 3.135 8.815 1.00 98.56 286 VAL A N 1
ATOM 2237 C CA . VAL A 1 286 ? -15.449 2.152 9.817 1.00 98.56 286 VAL A CA 1
ATOM 2238 C C . VAL A 1 286 ? -16.011 0.777 9.489 1.00 98.56 286 VAL A C 1
ATOM 2240 O O . VAL A 1 286 ? -17.226 0.590 9.438 1.00 98.56 286 VAL A O 1
ATOM 2243 N N . TRP A 1 287 ? -15.124 -0.203 9.319 1.00 98.38 287 TRP A N 1
ATOM 2244 C CA . TRP A 1 287 ? -15.478 -1.623 9.235 1.00 98.38 287 TRP A CA 1
ATOM 2245 C C . TRP A 1 287 ? -15.016 -2.349 10.501 1.00 98.38 287 TRP A C 1
ATOM 2247 O O . TRP A 1 287 ? -13.873 -2.183 10.919 1.00 98.38 287 TRP A O 1
ATOM 2257 N N . GLY A 1 288 ? -15.863 -3.209 11.065 1.00 96.50 288 GLY A N 1
ATOM 2258 C CA . GLY A 1 288 ? -15.525 -3.991 12.258 1.00 96.50 288 GLY A CA 1
ATOM 2259 C C . GLY A 1 288 ? -15.459 -3.173 13.550 1.00 96.50 288 GLY A C 1
ATOM 2260 O O . GLY A 1 288 ? -16.137 -2.158 13.664 1.00 96.50 288 GLY A O 1
ATOM 2261 N N . GLY A 1 289 ? -14.674 -3.651 14.514 1.00 96.25 289 GLY A N 1
ATOM 2262 C CA . GLY A 1 289 ? -14.576 -3.113 15.872 1.00 96.25 289 GLY A CA 1
ATOM 2263 C C . GLY A 1 289 ? -15.384 -3.904 16.903 1.00 96.25 289 GLY A C 1
ATOM 2264 O O . GLY A 1 289 ? -16.463 -4.434 16.623 1.00 96.25 289 GLY A O 1
ATOM 2265 N N . THR A 1 290 ? -14.844 -3.990 18.113 1.00 96.62 290 THR A N 1
ATOM 2266 C CA . THR A 1 290 ? -15.547 -4.458 19.310 1.00 96.62 290 THR A CA 1
ATOM 2267 C C . THR A 1 290 ? -16.642 -3.461 19.715 1.00 96.62 290 THR A C 1
ATOM 2269 O O . THR A 1 290 ? -16.594 -2.293 19.323 1.00 96.62 290 THR A O 1
ATOM 2272 N N . PRO A 1 291 ? -17.634 -3.872 20.529 1.00 96.25 291 PRO A N 1
ATOM 2273 C CA . PRO A 1 291 ? -18.670 -2.955 21.005 1.00 96.25 291 PRO A CA 1
ATOM 2274 C C . PRO A 1 291 ? -18.122 -1.709 21.716 1.00 96.25 291 PRO A C 1
ATOM 2276 O O . PRO A 1 291 ? -18.665 -0.627 21.520 1.00 96.25 291 PRO A O 1
ATOM 2279 N N . ALA A 1 292 ? -17.042 -1.856 22.493 1.00 96.31 292 ALA A N 1
ATOM 2280 C CA . ALA A 1 292 ? -16.392 -0.742 23.182 1.00 96.31 292 ALA A CA 1
ATOM 2281 C C . ALA A 1 292 ? -15.737 0.233 22.190 1.00 96.31 292 ALA A C 1
ATOM 2283 O O . ALA A 1 292 ? -16.052 1.417 22.213 1.00 96.31 292 ALA A O 1
ATOM 2284 N N . GLU A 1 293 ? -14.930 -0.271 21.246 1.00 97.00 293 GLU A N 1
ATOM 2285 C CA . GLU A 1 293 ? -14.302 0.566 20.209 1.00 97.00 293 GLU A CA 1
ATOM 2286 C C . GLU A 1 293 ? -15.350 1.317 19.376 1.00 97.00 293 GLU A C 1
ATOM 2288 O O . GLU A 1 293 ? -15.182 2.494 19.070 1.00 97.00 293 GLU A O 1
ATOM 2293 N N . LEU A 1 294 ? -16.458 0.661 19.018 1.00 96.31 294 LEU A N 1
ATOM 2294 C CA . LEU A 1 294 ? -17.543 1.293 18.265 1.00 96.31 294 LEU A CA 1
ATOM 2295 C C . LEU A 1 294 ? -18.243 2.404 19.053 1.00 96.31 294 LEU A C 1
ATOM 2297 O O . LEU A 1 294 ? -18.684 3.383 18.450 1.00 96.31 294 LEU A O 1
ATOM 2301 N N . GLU A 1 295 ? -18.372 2.262 20.370 1.00 96.75 295 GLU A N 1
ATOM 2302 C CA . GLU A 1 295 ? -18.930 3.310 21.222 1.00 96.75 295 GLU A CA 1
ATOM 2303 C C . GLU A 1 295 ? -17.967 4.492 21.357 1.00 96.75 295 GLU A C 1
ATOM 2305 O O . GLU A 1 295 ? -18.374 5.636 21.154 1.00 96.75 295 GLU A O 1
ATOM 2310 N N . ASP A 1 296 ? -16.676 4.222 21.553 1.00 97.50 296 ASP A N 1
ATOM 2311 C CA . ASP A 1 296 ? -15.637 5.254 21.593 1.00 97.50 296 ASP A CA 1
ATOM 2312 C C . ASP A 1 296 ? -15.551 6.026 20.268 1.00 97.50 296 ASP A C 1
ATOM 2314 O O . ASP A 1 296 ? -15.410 7.253 20.264 1.00 97.50 296 ASP A O 1
ATOM 2318 N N . ILE A 1 297 ? -15.701 5.343 19.126 1.00 97.50 297 ILE A N 1
ATOM 2319 C CA . ILE A 1 297 ? -15.779 5.977 17.801 1.00 97.50 297 ILE A CA 1
ATOM 2320 C C . ILE A 1 297 ? -16.997 6.900 17.719 1.00 97.50 297 ILE A C 1
ATOM 2322 O O . ILE A 1 297 ? -16.851 8.059 17.322 1.00 97.50 297 ILE A O 1
ATOM 2326 N N . LYS A 1 298 ? -18.188 6.427 18.109 1.00 96.88 298 LYS A N 1
ATOM 2327 C CA . LYS A 1 298 ? -19.399 7.264 18.100 1.00 96.88 298 LYS A CA 1
ATOM 2328 C C . LYS A 1 298 ? -19.248 8.480 19.003 1.00 96.88 298 LYS A C 1
ATOM 2330 O O . LYS A 1 298 ? -19.640 9.568 18.601 1.00 96.88 298 LYS A O 1
ATOM 2335 N N . GLN A 1 299 ? -18.655 8.319 20.182 1.00 97.06 299 GLN A N 1
ATOM 2336 C CA . GLN A 1 299 ? -18.415 9.426 21.101 1.00 97.06 299 GLN A CA 1
ATOM 2337 C C . GLN A 1 299 ? -17.409 10.431 20.520 1.00 97.06 299 GLN A C 1
ATOM 2339 O O . GLN A 1 299 ? -17.632 11.643 20.582 1.00 97.06 299 GLN A O 1
ATOM 2344 N N . THR A 1 300 ? -16.332 9.935 19.904 1.00 96.50 300 THR A N 1
ATOM 2345 C CA . THR A 1 300 ? -15.277 10.745 19.271 1.00 96.50 300 THR A CA 1
ATOM 2346 C C . THR A 1 300 ? -15.808 11.609 18.127 1.00 96.50 300 THR A C 1
ATOM 2348 O O . THR A 1 300 ? -15.388 12.760 17.965 1.00 96.50 300 THR A O 1
ATOM 2351 N N . PHE A 1 301 ? -16.745 11.063 17.353 1.00 96.38 301 PHE A N 1
ATOM 2352 C CA . PHE A 1 301 ? -17.380 11.712 16.205 1.00 96.38 301 PHE A CA 1
ATOM 2353 C C . PHE A 1 301 ? -18.857 12.047 16.470 1.00 96.38 301 PHE A C 1
ATOM 2355 O O . PHE A 1 301 ? -19.660 12.080 15.543 1.00 96.38 301 PHE A O 1
ATOM 2362 N N . SER A 1 302 ? -19.224 12.311 17.728 1.00 95.38 302 SER A N 1
ATOM 2363 C CA . SER A 1 302 ? -20.618 12.525 18.168 1.00 95.38 302 SER A CA 1
ATOM 2364 C C . SER A 1 302 ? -21.291 13.738 17.527 1.00 95.38 302 SER A C 1
ATOM 2366 O O . SER A 1 302 ? -22.502 13.758 17.322 1.00 95.38 302 SER A O 1
ATOM 2368 N N . GLU A 1 303 ? -20.496 14.739 17.163 1.00 93.75 303 GLU A N 1
ATOM 2369 C CA . GLU A 1 303 ? -20.970 15.893 16.412 1.00 93.75 303 GLU A CA 1
ATOM 2370 C C . GLU A 1 303 ? -21.113 15.586 14.910 1.00 93.75 303 GLU A C 1
ATOM 2372 O O . GLU A 1 303 ? -21.868 16.246 14.205 1.00 93.75 303 GLU A O 1
ATOM 2377 N N . ASP A 1 304 ? -20.421 14.597 14.364 1.00 95.81 304 ASP A N 1
ATOM 2378 C CA . ASP A 1 304 ? -20.469 14.316 12.930 1.00 95.81 304 ASP A CA 1
ATOM 2379 C C . ASP A 1 304 ? -21.741 13.551 12.543 1.00 95.81 304 ASP A C 1
ATOM 2381 O O . ASP A 1 304 ? -22.381 12.886 13.359 1.00 95.81 304 ASP A O 1
ATOM 2385 N N . TRP A 1 305 ? -22.158 13.658 11.277 1.00 95.62 305 TRP A N 1
ATOM 2386 C CA . TRP A 1 305 ? -23.362 12.949 10.841 1.00 95.62 305 TRP A CA 1
ATOM 2387 C C . TRP A 1 305 ? -23.050 11.459 10.687 1.00 95.62 305 TRP A C 1
ATOM 2389 O O . TRP A 1 305 ? -22.388 11.047 9.731 1.00 95.62 305 TRP A O 1
ATOM 2399 N N . HIS A 1 306 ? -23.531 10.666 11.647 1.00 96.62 306 HIS A N 1
ATOM 2400 C CA . HIS A 1 306 ? -23.407 9.212 11.656 1.00 96.62 306 HIS A CA 1
ATOM 2401 C C . HIS A 1 306 ? -24.500 8.551 10.811 1.00 96.62 306 HIS A C 1
ATOM 2403 O O . HIS A 1 306 ? -25.696 8.726 11.050 1.00 96.62 306 HIS A O 1
ATOM 2409 N N . ILE A 1 307 ? -24.073 7.750 9.842 1.00 95.50 307 ILE A N 1
ATOM 2410 C CA . ILE A 1 307 ? -24.903 6.843 9.056 1.00 95.50 307 ILE A CA 1
ATOM 2411 C C . ILE A 1 307 ? -24.467 5.426 9.426 1.00 95.50 307 ILE A C 1
ATOM 2413 O O . ILE A 1 307 ? -23.323 5.033 9.185 1.00 95.50 307 ILE A O 1
ATOM 2417 N N . LYS A 1 308 ? -25.375 4.673 10.044 1.00 91.44 308 LYS A N 1
ATOM 2418 C CA . LYS A 1 308 ? -25.125 3.287 10.445 1.00 91.44 308 LYS A CA 1
ATOM 2419 C C . LYS A 1 308 ? -25.118 2.377 9.224 1.00 91.44 308 LYS A C 1
ATOM 2421 O O . LYS A 1 308 ? -25.870 2.616 8.279 1.00 91.44 308 LYS A O 1
ATOM 2426 N N . LYS A 1 309 ? -24.309 1.319 9.273 1.00 85.19 309 LYS A N 1
ATOM 2427 C CA . LYS A 1 309 ? -24.453 0.206 8.325 1.00 85.19 309 LYS A CA 1
ATOM 2428 C C . LYS A 1 309 ? -25.840 -0.424 8.480 1.00 85.19 309 LYS A C 1
ATOM 2430 O O . LYS A 1 309 ? -26.282 -0.640 9.609 1.00 85.19 309 LYS A O 1
ATOM 2435 N N . GLU A 1 310 ? -26.502 -0.658 7.348 1.00 70.56 310 GLU A N 1
ATOM 2436 C CA . GLU A 1 310 ? -27.765 -1.413 7.258 1.00 70.56 310 GLU A CA 1
ATOM 2437 C C . GLU A 1 310 ? -27.580 -2.881 7.668 1.00 70.56 310 GLU A C 1
ATOM 2439 O O . GLU A 1 310 ? -26.507 -3.454 7.352 1.00 70.56 310 GLU A O 1
#

pLDDT: mean 84.62, std 15.56, range [28.02, 98.81]

Radius of gyration: 22.79 Å; chains: 1; bounding box: 58×58×55 Å

Secondary structure (DSSP, 8-state):
--------HHHHHHHHHHHHTT--HHHHHHHHT--HHHHHHHHTT-SBHHHHHHHHHHTTEEEE-TT--TTS-HHHHHHHHHHHTT--HHHHHHHHT--HHHHHHHHTT---BHHHHHHHHHHTT---EEEEPSS---S-TTS--S-----PBPPHHHHHHHGGGGTT-EEEETT-SSSGGG-SS-EEEE--GGG-TTTS---EEEEE-----TTTHHHHHHHHHHHHHTTSEEEEEEEEE--TTSHHHHHHTTTT-EEEE-SSPPEEEETTEEEEEPSS-EEEEEEE--HHHHHHHHHHTTTSEEE---

Sequence (310 aa):
MTKNIFKSTIASQLKQARRTAKLTQKSLAEIVGVSIPTIRQAESGKGTYSSFFKIAETLGLEVTGRNIKNTVSLGEALGILRKRQNISIRSLSRLSSLHPNTLKSIEENRAINLHPIDLVANHLQAGLFLKPKDKSLPFWTGIAASSVHDSWETPPELLLKIYPIVNGSFDLDPCSNAVGISANVKAKTHYIREMDGLSLPWNGTVFCNPPYQRGITELWIKKCHNEHKAGRASLIIALLAARPETKAWNSWIKTSADIFLLRKRLRYYENGIKGNHCPFPSAIVVWGGTPAELEDIKQTFSEDWHIKKE